Protein 5UY7 (pdb70)

Foldseek 3Di:
DFLAAPQLQVLLVVLQVVLCVVLVFPKKWKWKAFLVALGTHYTDIVPPPPRQLFAPKFFFFLQLLLVLLLLLVQVVVFHQFDKDACAAQWDADPRRIAGFPGGPGIDGSLLCNQRSRLRRLLVSLVSDALVSVLVLCVLLQAQHRQPAPDPNGDRWADDDSVPDDSVCSSRVSRGPPTMDGLVSSLQSVSCLQNLQWRFRNYRHDDDPVDDTHTGRSGGSVSSLSSQVSQQSQCPPSHVQVLLDAALARKGWDWGWGAPCWIKAKIWIFDHPPRGGMIMIMMTGGGNDRSNSHRNSNRSSRNVVCVVVVPGRDDHD

InterPro domains:
  IPR001460 Penicillin-binding protein, transpeptidase [PF00905] (259-555)
  IPR005311 Penicillin-binding protein, dimerisation domain [PF03717] (70-218)
  IPR012338 Beta-lactamase/transpeptidase-like [G3DSA:3.40.710.10] (295-479)
  IPR012338 Beta-lactamase/transpeptidase-like [SSF56601] (234-567)
  IPR036138 Penicillin-binding protein, dimerisation domain superfamily [SSF56519] (66-233)
  IPR037532 Peptidoglycan D,D-transpeptidase FtsI [MF_02080] (16-586)
  IPR050515 Class D beta-lactamase/transpeptidase [PTHR30627] (24-568)

Radius of gyration: 18.05 Å; Cα contacts (8 Å, |Δi|>4): 786; chains: 1; bounding box: 45×45×53 Å

Nearest PDB structures (foldseek):
  5uy7-assembly1_A  TM=1.003E+00  e=2.446E-67  Burkholderia ambifaria MC40-6
  6hzi-assembly1_A  TM=9.876E-01  e=1.961E-56  Burkholderia pseudomallei
  6vbl-assembly1_A  TM=9.602E-01  e=1.717E-38  Neisseria gonorrhoeae
  7onx-assembly1_A  TM=9.483E-01  e=2.860E-35  Pseudomonas aeruginosa PAO1
  9fz7-assembly1_A  TM=9.505E-01  e=1.191E-34  Pseudomonas aeruginosa

B-factor: mean 27.92, std 12.65, range [11.25, 78.45]

CATH classification: 3.40.710.10

Sequence (316 aa):
GLSIDSSKIIQYIAYANLKAAVEKFKAKAGAAMVVDVRTGEVLALVNYPTYRNRILTDVFEPGSIMKPFTVSLALDLHRVTPNTLVETGNGHFVLDGAPITDDAGFGTLTVGGVIQKSSNIGATKIAMTMRPEEMWNMYTSIGLGQAPKVGFPGAAAGRLRPWKSWRRIEQATMSYGYGLSVSLFQLARRAYTAIAHDGEMMPVTIFKTDPNQQITGTQVFTPTTAREVRTMLETVVAPGGTSPDAAVPGYRVGGKSSGTAYKRKYRASFVGMAPMPNPRIVVAVSVDEPTFGGQVSGPVFSAIAGDTMRALNVPPNMPI

Organism: Burkholderia ambifaria (strain MC40-6) (NCBI:txid398577)

Structure (mmCIF, N/CA/C/O backbone):
data_5UY7
#
_entry.id   5UY7
#
_cell.length_a   68.800
_cell.length_b   74.310
_cell.length_c   137.170
_cell.angle_alpha   90.000
_cell.angle_beta   90.000
_cell.angle_gamma   90.000
#
_symmetry.space_group_name_H-M   'C 2 2 21'
#
loop_
_entity.id
_entity.type
_entity.pdbx_description
1 polymer 'Peptidoglycan glycosyltransferase'
2 non-polymer 'SULFATE ION'
3 water water
#
loop_
_atom_site.group_PDB
_atom_site.id
_atom_site.type_symbol
_atom_site.label_atom_id
_atom_site.label_alt_id
_atom_site.label_comp_id
_atom_site.label_asym_id
_atom_site.label_entity_id
_atom_site.label_seq_id
_atom_site.pdbx_PDB_ins_code
_atom_site.Cartn_x
_atom_site.Cartn_y
_atom_site.Cartn_z
_atom_site.occupancy
_atom_site.B_iso_or_equiv
_atom_site.auth_seq_id
_atom_site.auth_comp_id
_atom_site.auth_asym_id
_atom_site.auth_atom_id
_atom_site.pdbx_PDB_model_num
ATOM 1 N N . GLY A 1 196 ? 27.359 36.568 -6.519 1.00 49.87 232 GLY A N 1
ATOM 2 C CA . GLY A 1 196 ? 28.004 35.331 -6.916 1.00 43.11 232 GLY A CA 1
ATOM 3 C C . GLY A 1 196 ? 28.388 34.451 -5.744 1.00 42.23 232 GLY A C 1
ATOM 4 O O . GLY A 1 196 ? 29.437 33.799 -5.762 1.00 39.07 232 GLY A O 1
ATOM 5 N N . LEU A 1 197 ? 27.542 34.438 -4.716 1.00 38.51 233 LEU A N 1
ATOM 6 C CA . LEU A 1 197 ? 27.764 33.537 -3.599 1.00 29.78 233 LEU A CA 1
ATOM 7 C C . LEU A 1 197 ? 27.458 32.105 -4.012 1.00 25.29 233 LEU A C 1
ATOM 8 O O . LEU A 1 197 ? 26.633 31.848 -4.893 1.00 26.62 233 LEU A O 1
ATOM 13 N N . SER A 1 198 ? 28.142 31.167 -3.362 1.00 23.58 234 SER A N 1
ATOM 14 C CA . SER A 1 198 ? 27.876 29.754 -3.576 1.00 20.53 234 SER A CA 1
ATOM 15 C C . SER A 1 198 ? 26.655 29.280 -2.812 1.00 24.42 234 SER A C 1
ATOM 16 O O . SER A 1 198 ? 26.168 28.181 -3.092 1.00 21.52 234 SER A O 1
ATOM 19 N N . ILE A 1 199 ? 26.158 30.083 -1.867 1.00 20.47 235 ILE A N 1
ATOM 20 C CA . ILE A 1 199 ? 24.988 29.703 -1.086 1.00 19.92 235 ILE A CA 1
ATOM 21 C C . ILE A 1 199 ? 23.838 29.359 -2.016 1.00 24.63 235 ILE A C 1
ATOM 22 O O . ILE A 1 199 ? 23.486 30.133 -2.913 1.00 26.06 235 ILE A O 1
ATOM 27 N N . ASP A 1 200 ? 23.261 28.180 -1.810 1.00 21.34 236 ASP A N 1
ATOM 28 C CA . ASP A 1 200 ? 22.109 27.708 -2.566 1.00 21.48 236 ASP A CA 1
ATOM 29 C C . ASP A 1 200 ? 20.862 28.034 -1.753 1.00 23.04 236 ASP A C 1
ATOM 30 O O . ASP A 1 200 ? 20.727 27.557 -0.624 1.00 22.55 236 ASP A O 1
ATOM 35 N N . SER A 1 201 ? 19.946 28.831 -2.325 1.00 21.15 237 SER A N 1
ATOM 36 C CA A SER A 1 201 ? 18.791 29.305 -1.560 0.63 21.03 237 SER A CA 1
ATOM 37 C CA B SER A 1 201 ? 18.806 29.304 -1.544 0.37 20.98 237 SER A CA 1
ATOM 38 C C . SER A 1 201 ? 17.976 28.147 -1.000 1.00 21.28 237 SER A C 1
ATOM 39 O O . SER A 1 201 ? 17.419 28.242 0.104 1.00 19.61 237 SER A O 1
ATOM 44 N N . LYS A 1 202 ? 17.864 27.062 -1.765 1.00 22.01 238 LYS A N 1
ATOM 45 C CA . LYS A 1 202 ? 17.088 25.906 -1.327 1.00 18.61 238 LYS A CA 1
ATOM 46 C C . LYS A 1 202 ? 17.767 25.179 -0.169 1.00 20.30 238 LYS A C 1
ATOM 47 O O . LYS A 1 202 ? 17.105 24.791 0.803 1.00 18.69 238 LYS A O 1
ATOM 53 N N . ILE A 1 203 ? 19.085 24.977 -0.251 1.00 19.11 239 ILE A N 1
ATOM 54 C CA A ILE A 1 203 ? 19.773 24.295 0.840 0.57 16.11 239 ILE A CA 1
ATOM 55 C CA B ILE A 1 203 ? 19.796 24.304 0.832 0.43 16.36 239 ILE A CA 1
ATOM 56 C C . ILE A 1 203 ? 19.877 25.205 2.056 1.00 16.26 239 ILE A C 1
ATOM 57 O O . ILE A 1 203 ? 19.786 24.736 3.197 1.00 17.47 239 ILE A O 1
ATOM 66 N N . GLN A 1 204 ? 20.051 26.512 1.839 1.00 15.47 240 GLN A N 1
ATOM 67 C CA . GLN A 1 204 ? 20.016 27.460 2.949 1.00 15.61 240 GLN A CA 1
ATOM 68 C C . GLN A 1 204 ? 18.682 27.379 3.686 1.00 17.15 240 GLN A C 1
ATOM 69 O O . GLN A 1 204 ? 18.647 27.378 4.922 1.00 17.14 240 GLN A O 1
ATOM 75 N N . TYR A 1 205 ? 17.571 27.301 2.942 1.00 16.46 241 TYR A N 1
ATOM 76 C CA . TYR A 1 205 ? 16.269 27.163 3.588 1.00 16.71 241 TYR A CA 1
ATOM 77 C C . TYR A 1 205 ? 16.172 25.849 4.357 1.00 17.92 241 TYR A C 1
ATOM 78 O O . TYR A 1 205 ? 15.639 25.811 5.476 1.00 17.35 241 TYR A O 1
ATOM 87 N N . ILE A 1 206 ? 16.671 24.757 3.769 1.00 16.48 242 ILE A N 1
ATOM 88 C CA . ILE A 1 206 ? 16.649 23.465 4.455 1.00 18.27 242 ILE A CA 1
ATOM 89 C C . ILE A 1 206 ? 17.394 23.557 5.776 1.00 17.94 242 ILE A C 1
ATOM 90 O O . ILE A 1 206 ? 16.912 23.099 6.821 1.00 17.96 242 ILE A O 1
ATOM 95 N N . ALA A 1 207 ? 18.590 24.153 5.747 1.00 14.74 243 ALA A N 1
ATOM 96 C CA . ALA A 1 207 ? 19.377 24.289 6.965 1.00 16.29 243 ALA A CA 1
ATOM 97 C C . ALA A 1 207 ? 18.679 25.194 7.970 1.00 17.25 243 ALA A C 1
ATOM 98 O O . ALA A 1 207 ? 18.607 24.876 9.164 1.00 18.45 243 ALA A O 1
ATOM 100 N N . TYR A 1 208 ? 18.139 26.316 7.500 1.00 15.26 244 TYR A N 1
ATOM 101 C CA . TYR A 1 208 ? 17.462 27.249 8.392 1.00 17.59 244 TYR A CA 1
ATOM 102 C C . TYR A 1 208 ? 16.236 26.614 9.039 1.00 19.18 244 TYR A C 1
ATOM 103 O O . TYR A 1 208 ? 16.047 26.695 10.260 1.00 19.28 244 TYR A O 1
ATOM 112 N N . ALA A 1 209 ? 15.374 25.999 8.228 1.00 18.49 245 ALA A N 1
ATOM 113 C CA . ALA A 1 209 ? 14.129 25.447 8.751 1.00 17.33 245 ALA A CA 1
ATOM 114 C C . ALA A 1 209 ? 14.398 24.372 9.792 1.00 18.33 245 ALA A C 1
ATOM 115 O O . ALA A 1 209 ? 13.761 24.345 10.853 1.00 20.33 245 ALA A O 1
ATOM 117 N N . ASN A 1 210 ? 15.345 23.476 9.508 1.00 16.69 246 ASN A N 1
ATOM 118 C CA . ASN A 1 210 ? 15.615 22.402 10.448 1.00 15.65 246 ASN A CA 1
ATOM 119 C C . ASN A 1 210 ? 16.302 22.919 11.700 1.00 17.51 246 ASN A C 1
ATOM 120 O O . ASN A 1 210 ? 16.034 22.429 12.807 1.00 20.25 246 ASN A O 1
ATOM 125 N N . LEU A 1 211 ? 17.200 23.897 11.547 1.00 17.17 247 LEU A N 1
ATOM 126 C CA . LEU A 1 211 ? 17.904 24.424 12.711 1.00 17.19 247 LEU A CA 1
ATOM 127 C C . LEU A 1 2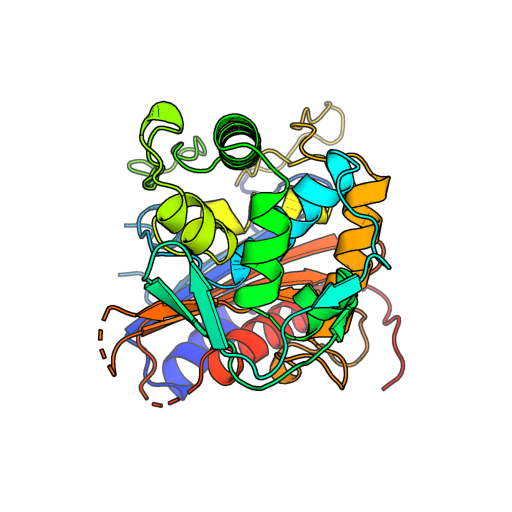11 ? 16.964 25.218 13.603 1.00 18.70 247 LEU A C 1
ATOM 128 O O . LEU A 1 211 ? 17.018 25.094 14.833 1.00 19.11 247 LEU A O 1
ATOM 133 N N . LYS A 1 212 ? 16.090 26.023 12.996 1.00 18.94 248 LYS A N 1
ATOM 134 C CA . LYS A 1 212 ? 15.103 26.780 13.759 1.00 17.86 248 LYS A CA 1
ATOM 135 C C . LYS A 1 212 ? 14.214 25.842 14.561 1.00 19.79 248 LYS A C 1
ATOM 136 O O . LYS A 1 212 ? 13.969 26.062 15.752 1.00 21.47 248 LYS A O 1
ATOM 142 N N . ALA A 1 213 ? 13.739 24.768 13.924 1.00 21.74 249 ALA A N 1
ATOM 143 C CA . ALA A 1 213 ? 12.891 23.814 14.631 1.00 22.29 249 ALA A CA 1
ATOM 144 C C . ALA A 1 213 ? 13.616 23.204 15.825 1.00 21.74 249 ALA A C 1
ATOM 145 O O . ALA A 1 213 ? 13.017 23.012 16.888 1.00 24.04 249 ALA A O 1
ATOM 147 N N . ALA A 1 214 ? 14.908 22.898 15.670 1.00 21.35 250 ALA A N 1
ATOM 148 C CA . ALA A 1 214 ? 15.667 22.291 16.760 1.00 22.84 250 ALA A CA 1
ATOM 149 C C . ALA A 1 214 ? 15.919 23.282 17.889 1.00 20.96 250 ALA A C 1
ATOM 150 O O . ALA A 1 214 ? 15.799 22.931 19.069 1.00 22.68 250 ALA A O 1
ATOM 152 N N . VAL A 1 215 ? 16.297 24.517 17.553 1.00 21.35 251 VAL A N 1
ATOM 153 C CA . VAL A 1 215 ? 16.514 25.519 18.593 1.00 21.86 251 VAL A CA 1
ATOM 154 C C . VAL A 1 215 ? 15.237 25.721 19.399 1.00 23.94 251 VAL A C 1
ATOM 155 O O . VAL A 1 215 ? 15.270 25.837 20.631 1.00 27.64 251 VAL A O 1
ATOM 159 N N . GLU A 1 216 ? 14.088 25.715 18.720 1.00 24.48 252 GLU A N 1
ATOM 160 C CA . GLU A 1 216 ? 12.816 25.857 19.420 1.00 26.08 252 GLU A CA 1
ATOM 161 C C . GLU A 1 216 ? 12.478 24.614 20.235 1.00 27.35 252 GLU A C 1
ATOM 162 O O . GLU A 1 216 ? 12.008 24.723 21.372 1.00 29.93 252 GLU A O 1
ATOM 168 N N . LYS A 1 217 ? 12.687 23.426 19.662 1.00 27.84 253 LYS A N 1
ATOM 169 C CA . LYS A 1 217 ? 12.306 22.195 20.352 1.00 28.74 253 LYS A CA 1
ATOM 170 C C . LYS A 1 217 ? 13.070 22.028 21.658 1.00 29.06 253 LYS A C 1
ATOM 171 O O . LYS A 1 217 ? 12.510 21.581 22.667 1.00 31.46 253 LYS A O 1
ATOM 177 N N . PHE A 1 218 ? 14.353 22.367 21.656 1.00 34.62 254 PHE A N 1
ATOM 178 C CA . PHE A 1 218 ? 15.206 22.176 22.815 1.00 38.38 254 PHE A CA 1
ATOM 179 C C . PHE A 1 218 ? 15.384 23.452 23.617 1.00 39.11 254 PHE A C 1
ATOM 180 O O . PHE A 1 218 ? 16.210 23.484 24.534 1.00 45.29 254 PHE A O 1
ATOM 188 N N . LYS A 1 219 ? 14.612 24.491 23.301 1.00 34.62 255 LYS A N 1
ATOM 189 C CA . LYS A 1 219 ? 14.680 25.780 23.984 1.00 32.87 255 LYS A CA 1
ATOM 190 C C . LYS A 1 219 ? 16.131 26.216 24.157 1.00 37.65 255 LYS A C 1
ATOM 191 O O . LYS A 1 219 ? 16.582 26.584 25.244 1.00 38.61 255 LYS A O 1
ATOM 193 N N . ALA A 1 220 ? 16.876 26.140 23.063 1.00 28.22 256 ALA A N 1
ATOM 194 C CA . ALA A 1 220 ? 18.306 26.380 23.111 1.00 27.48 256 ALA A CA 1
ATOM 195 C C . ALA A 1 220 ? 18.608 27.866 22.994 1.00 34.70 256 ALA A C 1
ATOM 196 O O . ALA A 1 220 ? 17.790 28.661 22.524 1.00 33.99 256 ALA A O 1
ATOM 198 N N . LYS A 1 221 ? 19.810 28.231 23.435 1.00 28.73 257 LYS A N 1
ATOM 199 C CA . LYS A 1 221 ? 20.271 29.608 23.315 1.00 33.70 257 LYS A CA 1
ATOM 200 C C . LYS A 1 221 ? 20.462 29.999 21.856 1.00 32.47 257 LYS A C 1
ATOM 201 O O . LYS A 1 221 ? 20.021 31.068 21.423 1.00 36.37 257 LYS A O 1
ATOM 207 N N . ALA A 1 222 ? 21.117 29.143 21.084 1.00 29.07 258 ALA A N 1
ATOM 208 C CA . ALA A 1 222 ? 21.448 29.474 19.707 1.00 29.71 258 ALA A CA 1
ATOM 209 C C . ALA A 1 222 ? 21.758 28.181 18.977 1.00 25.31 258 ALA A C 1
ATOM 210 O O . ALA A 1 222 ? 21.938 27.126 19.591 1.00 25.35 258 ALA A O 1
ATOM 212 N N . GLY A 1 223 ? 21.811 28.276 17.656 1.00 22.74 259 GLY A N 1
ATOM 213 C CA . GLY A 1 223 ? 22.226 27.144 16.849 1.00 21.96 259 GLY A CA 1
ATOM 214 C C . GLY A 1 223 ? 22.986 27.616 15.632 1.00 22.15 259 GLY A C 1
ATOM 215 O O . GLY A 1 223 ? 22.943 28.794 15.259 1.00 20.49 259 GLY A O 1
ATOM 216 N N . ALA A 1 224 ? 23.686 26.672 15.008 1.00 18.15 260 ALA A N 1
ATOM 217 C CA . ALA A 1 224 ? 24.453 26.948 13.803 1.00 17.34 260 ALA A CA 1
ATOM 218 C C . ALA A 1 224 ? 24.428 25.717 12.912 1.00 16.92 260 ALA A C 1
ATOM 219 O O . ALA A 1 224 ? 24.414 24.585 13.398 1.00 19.92 260 ALA A O 1
ATOM 221 N N . ALA A 1 225 ? 24.418 25.946 11.601 1.00 17.12 261 ALA A N 1
ATOM 222 C CA . ALA A 1 225 ? 24.500 24.832 10.662 1.00 15.85 261 ALA A CA 1
ATOM 223 C C . ALA A 1 225 ? 25.198 25.287 9.396 1.00 16.93 261 ALA A C 1
ATOM 224 O O . ALA A 1 225 ? 24.974 26.406 8.929 1.00 17.46 261 ALA A O 1
ATOM 226 N N . MET A 1 226 ? 26.034 24.419 8.823 1.00 14.60 262 MET A N 1
ATOM 227 C CA . MET A 1 226 ? 26.563 24.747 7.513 1.00 16.27 262 MET A CA 1
ATOM 228 C C . MET A 1 226 ? 26.690 23.477 6.692 1.00 17.50 262 MET A C 1
ATOM 229 O O . MET A 1 226 ? 26.810 22.370 7.227 1.00 17.12 262 MET A O 1
ATOM 234 N N . VAL A 1 227 ? 26.610 23.658 5.382 1.00 14.74 263 VAL A N 1
ATOM 235 C CA . VAL A 1 227 ? 26.674 22.569 4.416 1.00 14.04 263 VAL A CA 1
ATOM 236 C C . VAL A 1 227 ? 27.737 22.936 3.396 1.00 16.56 263 VAL A C 1
ATOM 237 O O . VAL A 1 227 ? 27.725 24.051 2.859 1.00 17.17 263 VAL A O 1
ATOM 241 N N . VAL A 1 228 ? 28.676 22.021 3.156 1.00 13.14 264 VAL A N 1
ATOM 242 C CA . VAL A 1 228 ? 29.792 22.257 2.247 1.00 13.48 264 VAL A CA 1
ATOM 243 C C . VAL A 1 228 ? 29.735 21.230 1.123 1.00 16.10 264 VAL A C 1
ATOM 244 O O . VAL A 1 228 ? 29.579 20.030 1.376 1.00 16.15 264 VAL A O 1
ATOM 248 N N . ASP A 1 229 ? 29.897 21.697 -0.112 1.00 14.31 265 ASP A N 1
ATOM 249 C CA . ASP A 1 229 ? 30.056 20.795 -1.250 1.00 15.05 265 ASP A CA 1
ATOM 250 C C . ASP A 1 229 ? 31.454 20.177 -1.233 1.00 17.24 265 ASP A C 1
ATOM 251 O O . ASP A 1 229 ? 32.458 20.891 -1.318 1.00 19.76 265 ASP A O 1
ATOM 256 N N . VAL A 1 230 ? 31.515 18.844 -1.143 1.00 16.49 266 VAL A N 1
ATOM 257 C CA . VAL A 1 230 ? 32.797 18.145 -1.014 1.00 19.20 266 VAL A CA 1
ATOM 258 C C . VAL A 1 230 ? 33.679 18.368 -2.239 1.00 21.26 266 VAL A C 1
ATOM 259 O O . VAL A 1 230 ? 34.901 18.528 -2.120 1.00 23.88 266 VAL A O 1
ATOM 263 N N . ARG A 1 231 ? 33.083 18.371 -3.433 1.00 18.66 267 ARG A N 1
ATOM 264 C CA . ARG A 1 231 ? 33.877 18.396 -4.659 1.00 22.72 267 ARG A CA 1
ATOM 265 C C . ARG A 1 231 ? 34.576 19.737 -4.864 1.00 23.69 267 ARG A C 1
ATOM 266 O O . ARG A 1 231 ? 35.669 19.782 -5.445 1.00 27.90 267 ARG A O 1
ATOM 274 N N . THR A 1 232 ? 33.971 20.831 -4.402 1.00 20.25 268 THR A N 1
ATOM 275 C CA . THR A 1 232 ? 34.457 22.172 -4.700 1.00 22.47 268 THR A CA 1
ATOM 276 C C . THR A 1 232 ? 34.872 22.970 -3.481 1.00 21.93 268 THR A C 1
ATOM 277 O O . THR A 1 232 ? 35.557 23.985 -3.645 1.00 24.60 268 THR A O 1
ATOM 281 N N . GLY A 1 233 ? 34.445 22.580 -2.281 1.00 19.23 269 GLY A N 1
ATOM 282 C CA . GLY A 1 233 ? 34.608 23.415 -1.112 1.00 17.07 269 GLY A CA 1
ATOM 283 C C . GLY A 1 233 ? 33.594 24.535 -0.975 1.00 18.23 269 GLY A C 1
ATOM 284 O O . GLY A 1 233 ? 33.648 25.278 0.010 1.00 17.42 269 GLY A O 1
ATOM 285 N N . GLU A 1 234 ? 32.658 24.664 -1.911 1.00 17.77 270 GLU A N 1
ATOM 286 C CA . GLU A 1 234 ? 31.685 25.743 -1.844 1.00 17.78 270 GLU A CA 1
ATOM 287 C C . GLU A 1 234 ? 30.759 25.560 -0.648 1.00 19.36 270 GLU A C 1
ATOM 288 O O . GLU A 1 234 ? 30.265 24.459 -0.388 1.00 19.13 270 GLU A O 1
ATOM 294 N N . VAL A 1 235 ? 30.515 26.649 0.075 1.00 16.93 271 VAL A N 1
ATOM 295 C CA . VAL A 1 235 ? 29.524 26.647 1.146 1.00 15.73 271 VAL A CA 1
ATOM 296 C C . VAL A 1 235 ? 28.143 26.745 0.516 1.00 17.29 271 VAL A C 1
ATOM 297 O O . VAL A 1 235 ? 27.827 27.732 -0.154 1.00 19.23 271 VAL A O 1
ATOM 301 N N . LEU A 1 236 ? 27.326 25.709 0.704 1.00 14.14 272 LEU A N 1
ATOM 302 C CA . LEU A 1 236 ? 25.978 25.693 0.153 1.00 16.45 272 LEU A CA 1
ATOM 303 C C . LEU A 1 236 ? 24.956 26.279 1.112 1.00 16.59 272 LEU A C 1
ATOM 304 O O . LEU A 1 236 ? 23.904 26.764 0.669 1.00 17.37 272 L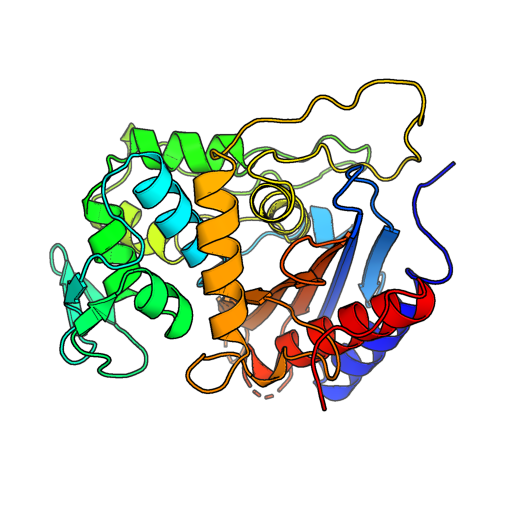EU A O 1
ATOM 309 N N . ALA A 1 237 ? 25.240 26.233 2.413 1.00 16.26 273 ALA A N 1
ATOM 310 C CA . ALA A 1 237 ? 24.362 26.816 3.417 1.00 15.81 273 ALA A CA 1
ATOM 311 C C . ALA A 1 237 ? 25.207 27.239 4.600 1.00 15.80 273 ALA A C 1
ATOM 312 O O . ALA A 1 237 ? 26.172 26.560 4.955 1.00 15.27 273 ALA A O 1
ATOM 314 N N . LEU A 1 238 ? 24.830 28.358 5.212 1.00 15.13 274 LEU A N 1
ATOM 315 C CA . LEU A 1 238 ? 25.548 28.871 6.375 1.00 16.89 274 LEU A CA 1
ATOM 316 C C . LEU A 1 238 ? 24.517 29.637 7.189 1.00 20.11 274 LEU A C 1
ATOM 317 O O . LEU A 1 238 ? 24.081 30.707 6.758 1.00 19.43 274 LEU A O 1
ATOM 322 N N . VAL A 1 239 ? 24.079 29.074 8.319 1.00 15.80 275 VAL A N 1
ATOM 323 C CA . VAL A 1 239 ? 22.945 29.612 9.065 1.00 18.29 275 VAL A CA 1
ATOM 324 C C . VAL A 1 239 ? 23.308 29.758 10.535 1.00 19.33 275 VAL A C 1
ATOM 325 O O . VAL A 1 239 ? 23.800 28.810 11.154 1.00 19.68 275 VAL A O 1
ATOM 329 N N . ASN A 1 240 ? 23.050 30.938 11.090 1.00 18.96 276 ASN A N 1
ATOM 330 C CA . ASN A 1 240 ? 23.016 31.159 12.528 1.00 21.57 276 ASN A CA 1
ATOM 331 C C . ASN A 1 240 ? 21.572 31.405 12.928 1.00 21.42 276 ASN A C 1
ATOM 332 O O . ASN A 1 240 ? 20.884 32.203 12.281 1.00 23.06 276 ASN A O 1
ATOM 337 N N . TYR A 1 241 ? 21.113 30.728 13.980 1.00 20.38 277 TYR A N 1
ATOM 338 C CA . TYR A 1 241 ? 19.778 30.976 14.519 1.00 23.58 277 TYR A CA 1
ATOM 339 C C . TYR A 1 241 ? 19.842 31.142 16.030 1.00 27.37 277 TYR A C 1
ATOM 340 O O . TYR A 1 241 ? 20.247 30.197 16.738 1.00 31.35 277 TYR A O 1
ATOM 349 N N . PRO A 1 242 ? 19.444 32.301 16.579 1.00 37.09 278 PRO A N 1
ATOM 350 C CA . PRO A 1 242 ? 18.998 33.477 15.822 1.00 38.79 278 PRO A CA 1
ATOM 351 C C . PRO A 1 242 ? 20.157 34.216 15.149 1.00 38.03 278 PRO A C 1
ATOM 352 O O . PRO A 1 242 ? 21.317 33.867 15.355 1.00 36.30 278 PRO A O 1
ATOM 356 N N . THR A 1 243 ? 19.842 35.237 14.351 1.00 40.15 279 THR A N 1
ATOM 357 C CA . THR A 1 243 ? 20.889 35.975 13.656 1.00 44.32 279 THR A CA 1
ATOM 358 C C . THR A 1 243 ? 21.623 36.962 14.557 1.00 53.33 279 THR A C 1
ATOM 359 O O . THR A 1 243 ? 22.755 37.340 14.241 1.00 60.08 279 THR A O 1
ATOM 363 N N . TYR A 1 244 ? 21.009 37.395 15.655 1.00 53.94 280 TYR A N 1
ATOM 364 C CA . TYR A 1 244 ? 21.634 38.375 16.544 1.00 57.19 280 TYR A CA 1
ATOM 365 C C . TYR A 1 244 ? 22.386 37.684 17.679 1.00 62.54 280 TYR A C 1
ATOM 366 O O . TYR A 1 244 ? 22.021 36.587 18.102 1.00 54.85 280 TYR A O 1
ATOM 375 N N . ARG A 1 258 ? 27.861 39.462 14.859 1.00 60.08 294 ARG A N 1
ATOM 376 C CA . ARG A 1 258 ? 28.940 38.499 14.664 1.00 54.16 294 ARG A CA 1
ATOM 377 C C . ARG A 1 258 ? 28.409 37.209 14.050 1.00 60.51 294 ARG A C 1
ATOM 378 O O . ARG A 1 258 ? 27.302 36.775 14.363 1.00 69.08 294 ARG A O 1
ATOM 380 N N . ASN A 1 259 ? 29.204 36.598 13.176 1.00 51.71 295 ASN A N 1
ATOM 381 C CA . ASN A 1 259 ? 28.851 35.316 12.570 1.00 40.03 295 ASN A CA 1
ATOM 382 C C . ASN A 1 259 ? 29.420 34.220 13.466 1.00 37.41 295 ASN A C 1
ATOM 383 O O . ASN A 1 259 ? 30.591 33.848 13.350 1.00 33.01 295 ASN A O 1
ATOM 388 N N . ARG A 1 260 ? 28.579 33.699 14.367 1.00 32.90 296 ARG A N 1
ATOM 389 C CA . ARG A 1 260 ? 29.059 32.797 15.414 1.00 33.77 296 ARG A CA 1
ATOM 390 C C . ARG A 1 260 ? 29.681 31.523 14.851 1.00 31.78 296 ARG A C 1
A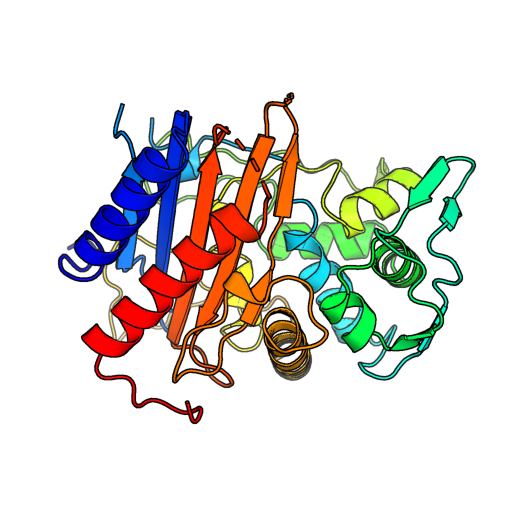TOM 391 O O . ARG A 1 260 ? 30.570 30.941 15.484 1.00 28.59 296 ARG A O 1
ATOM 399 N N . ILE A 1 261 ? 29.230 31.065 13.679 1.00 27.01 297 ILE A N 1
ATOM 400 C CA . ILE A 1 261 ? 29.849 29.903 13.045 1.00 24.82 297 ILE A CA 1
ATOM 401 C C . ILE A 1 261 ? 31.342 30.118 12.869 1.00 25.02 297 ILE A C 1
ATOM 402 O O . ILE A 1 261 ? 32.138 29.177 12.985 1.00 25.41 297 ILE A O 1
ATOM 407 N N . LEU A 1 262 ? 31.750 31.359 12.606 1.00 26.26 298 LEU A N 1
ATOM 408 C CA . LEU A 1 262 ? 33.149 31.688 12.388 1.00 28.50 298 LEU A CA 1
ATOM 409 C C . LEU A 1 262 ? 33.841 32.252 13.622 1.00 26.16 298 LEU A C 1
ATOM 410 O O . LEU A 1 262 ? 35.066 32.129 13.743 1.00 27.40 298 LEU A O 1
ATOM 415 N N . THR A 1 263 ? 33.099 32.856 14.544 1.00 28.31 299 THR A N 1
ATOM 416 C CA . THR A 1 263 ? 33.741 33.575 15.640 1.00 29.13 299 THR A CA 1
ATOM 417 C C . THR A 1 263 ? 33.741 32.814 16.956 1.00 33.12 299 THR A C 1
ATOM 418 O O . THR A 1 263 ? 34.638 33.028 17.777 1.00 35.15 299 THR A O 1
ATOM 422 N N . ASP A 1 264 ? 32.779 31.929 17.185 1.00 28.28 300 ASP A N 1
ATOM 423 C CA . ASP A 1 264 ? 32.670 31.253 18.471 1.00 31.43 300 ASP A CA 1
ATOM 424 C C . ASP A 1 264 ? 33.500 29.975 18.483 1.00 26.40 300 ASP A C 1
ATOM 425 O O . ASP A 1 264 ? 33.389 29.138 17.579 1.00 24.77 300 ASP A O 1
ATOM 430 N N . VAL A 1 265 ? 34.332 29.821 19.513 1.00 26.19 301 VAL A N 1
ATOM 431 C CA . VAL A 1 265 ? 35.170 28.637 19.621 1.00 25.35 301 VAL A CA 1
ATOM 432 C C . VAL A 1 265 ? 34.780 27.837 20.854 1.00 24.56 301 VAL A C 1
ATOM 433 O O . VAL A 1 265 ? 34.240 28.361 21.834 1.00 28.05 301 VAL A O 1
ATOM 437 N N . PHE A 1 266 ? 35.074 26.540 20.785 1.00 23.60 302 PHE A N 1
ATOM 438 C CA . PHE A 1 266 ? 34.722 25.585 21.826 1.00 26.53 302 PHE A CA 1
ATOM 439 C C . PHE A 1 266 ? 35.625 24.372 21.687 1.00 22.07 302 PHE A C 1
ATOM 440 O O . PHE A 1 266 ? 36.265 24.165 20.651 1.00 21.97 302 PHE A O 1
ATOM 448 N N . GLU A 1 267 ? 35.665 23.566 22.739 1.00 21.38 303 GLU A N 1
ATOM 449 C CA . GLU A 1 267 ? 36.418 22.320 22.660 1.00 19.63 303 GLU A CA 1
ATOM 450 C C . GLU A 1 267 ? 35.643 21.308 21.822 1.00 20.97 303 GLU A C 1
ATOM 451 O O . GLU A 1 267 ? 34.464 21.053 22.096 1.00 21.98 303 GLU A O 1
ATOM 457 N N . PRO A 1 268 ? 36.263 20.723 20.799 1.00 18.71 304 PRO A N 1
ATOM 458 C CA . PRO A 1 268 ? 35.517 19.852 19.880 1.00 18.94 304 PRO A CA 1
ATOM 459 C C . PRO A 1 268 ? 35.121 18.507 20.469 1.00 19.76 304 PRO A C 1
ATOM 460 O O . PRO A 1 268 ? 34.213 17.862 19.927 1.00 19.13 304 PRO A O 1
ATOM 464 N N . GLY A 1 269 ? 35.802 18.033 21.508 1.00 20.01 305 GLY A N 1
ATOM 465 C CA . GLY A 1 269 ? 35.423 16.756 22.094 1.00 19.26 305 GLY A CA 1
ATOM 466 C C . GLY A 1 269 ? 35.534 15.603 21.112 1.00 18.60 305 GLY A C 1
ATOM 467 O O . GLY A 1 269 ? 36.435 15.555 20.267 1.00 18.17 305 GLY A O 1
ATOM 468 N N . SER A 1 270 ? 34.565 14.682 21.186 1.00 16.29 306 SER A N 1
ATOM 469 C CA . SER A 1 270 ? 34.649 13.427 20.436 1.00 16.82 306 SER A CA 1
ATOM 470 C C . SER A 1 270 ? 34.727 13.626 18.929 1.00 19.29 306 SER A C 1
ATOM 471 O O . SER A 1 270 ? 35.111 12.694 18.213 1.00 16.72 306 SER A O 1
ATOM 474 N N . ILE A 1 271 ? 34.383 14.814 18.426 1.00 15.50 307 ILE A N 1
ATOM 475 C CA . ILE A 1 271 ? 34.504 15.090 16.996 1.00 14.10 307 ILE A CA 1
ATOM 476 C C . ILE A 1 271 ? 35.942 14.956 16.515 1.00 15.58 307 ILE A C 1
ATOM 477 O O . ILE A 1 271 ? 36.178 14.728 15.319 1.00 15.61 307 ILE A O 1
ATOM 482 N N . MET A 1 272 ? 36.915 15.046 17.421 1.00 15.37 308 MET A N 1
ATOM 483 C CA . MET A 1 272 ? 38.305 14.894 17.006 1.00 15.23 308 MET A CA 1
ATOM 484 C C . MET A 1 272 ? 38.761 13.446 16.922 1.00 16.91 308 MET A C 1
ATOM 485 O O . MET A 1 272 ? 39.833 13.200 16.361 1.00 16.27 308 MET A O 1
ATOM 490 N N . LYS A 1 273 ? 38.009 12.498 17.486 1.00 14.21 309 LYS A N 1
ATOM 491 C CA . LYS A 1 273 ? 38.497 11.121 17.526 1.00 13.74 309 LYS A CA 1
ATOM 492 C C . LYS A 1 273 ? 38.803 10.571 16.136 1.00 14.06 309 LYS A C 1
ATOM 493 O O . LYS A 1 273 ? 39.819 9.861 15.993 1.00 15.08 309 LYS A O 1
ATOM 499 N N . PRO A 1 274 ? 38.027 10.866 15.087 1.00 14.27 310 PRO A N 1
ATOM 500 C CA . PRO A 1 274 ? 38.403 10.370 13.755 1.00 13.66 310 PRO A CA 1
ATOM 501 C C . PRO A 1 274 ? 39.735 10.897 13.259 1.00 14.87 310 PRO A C 1
ATOM 502 O O . PRO A 1 274 ? 40.371 10.220 12.446 1.00 15.69 310 PRO A O 1
ATOM 506 N N . PHE A 1 275 ? 40.170 12.082 13.700 1.00 15.68 311 PHE A N 1
ATOM 507 C CA . PHE A 1 275 ? 41.457 12.594 13.232 1.00 13.85 311 PHE A CA 1
ATOM 508 C C . PHE A 1 275 ? 42.613 11.928 13.958 1.00 14.63 311 PHE A C 1
ATOM 509 O O . PHE A 1 275 ? 43.666 11.686 13.360 1.00 16.53 311 PHE A O 1
ATOM 517 N N . THR A 1 276 ? 42.440 11.639 15.249 1.00 14.84 312 THR A N 1
ATOM 518 C CA . THR A 1 276 ? 43.429 10.839 15.967 1.00 14.72 312 THR A CA 1
ATOM 519 C C . THR A 1 276 ? 43.668 9.519 15.251 1.00 16.05 312 THR A C 1
ATOM 520 O O . THR A 1 276 ? 44.816 9.118 15.012 1.00 15.92 312 THR A O 1
ATOM 524 N N . VAL A 1 277 ? 42.574 8.846 14.881 1.00 14.86 313 VAL A N 1
ATOM 525 C CA . VAL A 1 277 ? 42.664 7.561 14.207 1.00 14.21 313 VAL A CA 1
ATOM 526 C C . VAL A 1 277 ? 43.206 7.740 12.797 1.00 15.76 313 VAL A C 1
ATOM 527 O O . VAL A 1 277 ? 44.077 6.975 12.358 1.00 15.22 313 VAL A O 1
ATOM 531 N N . SER A 1 278 ? 42.725 8.760 12.067 1.00 14.87 314 SER A N 1
ATOM 532 C CA . SER A 1 278 ? 43.237 9.010 10.720 1.00 15.00 314 SER A CA 1
ATOM 533 C C . SER A 1 278 ? 44.756 9.130 10.718 1.00 14.96 314 SER A C 1
ATOM 534 O O . SER A 1 278 ? 45.440 8.532 9.877 1.00 15.84 314 SER A O 1
ATOM 537 N N . LEU A 1 279 ? 45.304 9.917 11.645 1.00 13.36 315 LEU A N 1
ATOM 538 C CA . LEU A 1 279 ? 46.748 10.129 11.631 1.00 13.62 315 LEU A CA 1
ATOM 539 C C . LEU A 1 279 ? 47.505 8.845 11.949 1.00 16.37 315 LEU A C 1
ATOM 540 O O . LEU A 1 279 ? 48.504 8.537 11.294 1.00 16.93 315 LEU A O 1
ATOM 545 N N . ALA A 1 280 ? 47.045 8.076 12.944 1.00 15.18 316 ALA A N 1
ATOM 546 C CA . ALA A 1 280 ? 47.742 6.833 13.279 1.00 14.64 316 ALA A CA 1
ATOM 547 C C . ALA A 1 280 ? 47.697 5.836 12.124 1.00 17.28 316 ALA A C 1
ATOM 548 O O . ALA A 1 280 ? 48.673 5.112 11.878 1.00 18.28 316 ALA A O 1
ATOM 550 N N . LEU A 1 281 ? 46.574 5.774 11.406 1.00 15.20 317 LEU A N 1
ATOM 551 C CA . LEU A 1 281 ? 46.530 4.965 10.187 1.00 16.93 317 LEU A CA 1
ATOM 552 C C . LEU A 1 281 ? 47.514 5.487 9.146 1.00 18.27 317 LEU A C 1
ATOM 553 O O . LEU A 1 281 ? 48.271 4.714 8.541 1.00 19.67 317 LEU A O 1
ATOM 558 N N . ASP A 1 282 ? 47.509 6.805 8.920 1.00 15.21 318 ASP A N 1
ATOM 559 C CA . ASP A 1 282 ? 48.332 7.395 7.873 1.00 16.71 318 ASP A CA 1
ATOM 560 C C . ASP A 1 282 ? 49.817 7.207 8.158 1.00 21.49 318 ASP A C 1
ATOM 561 O O . ASP A 1 282 ? 50.619 7.035 7.230 1.00 23.01 318 ASP A O 1
ATOM 566 N N . LEU A 1 283 ? 50.205 7.258 9.433 1.00 19.34 319 LEU A N 1
ATOM 567 C CA . LEU A 1 283 ? 51.592 7.041 9.829 1.00 20.08 319 LEU A CA 1
ATOM 568 C C . LEU A 1 283 ? 51.947 5.567 9.926 1.00 22.99 319 LEU A C 1
ATOM 569 O O . LEU A 1 283 ? 53.093 5.248 10.270 1.00 24.53 319 LEU A O 1
ATOM 574 N N . HIS A 1 284 ? 51.000 4.673 9.627 1.00 20.04 320 HIS A N 1
ATOM 575 C CA . HIS A 1 284 ? 51.193 3.226 9.677 1.00 22.68 320 HIS A CA 1
ATOM 576 C C . HIS A 1 284 ? 51.450 2.723 11.095 1.00 24.01 320 HIS A C 1
ATOM 577 O O . HIS A 1 284 ? 52.013 1.640 11.275 1.00 27.54 320 HIS A O 1
ATOM 584 N N . ARG A 1 285 ? 51.034 3.484 12.117 1.00 18.95 321 ARG A N 1
ATOM 585 C CA . ARG A 1 285 ? 51.198 3.025 13.497 1.00 17.32 321 ARG A CA 1
ATOM 586 C C . ARG A 1 285 ? 50.187 1.943 13.857 1.00 18.23 321 ARG A C 1
ATOM 587 O O . ARG A 1 285 ? 50.488 1.050 14.661 1.00 22.11 321 ARG A O 1
ATOM 595 N N . VAL A 1 286 ? 48.986 2.024 13.295 1.00 19.50 322 VAL A N 1
ATOM 596 C CA . VAL A 1 286 ? 47.941 1.030 13.490 1.00 17.41 322 VAL A CA 1
ATOM 597 C C . VAL A 1 286 ? 47.296 0.769 12.139 1.00 20.22 322 VAL A C 1
ATOM 598 O O . VAL A 1 286 ? 47.488 1.515 11.176 1.00 18.34 322 VAL A O 1
ATOM 602 N N . THR A 1 287 ? 46.502 -0.294 12.090 1.00 20.81 323 THR A N 1
ATOM 603 C CA . THR A 1 287 ? 45.645 -0.603 10.952 1.00 20.30 323 THR A CA 1
ATOM 604 C C . THR A 1 287 ? 44.212 -0.653 11.461 1.00 17.92 323 THR A C 1
ATOM 605 O O . THR A 1 287 ? 43.999 -0.666 12.682 1.00 19.19 323 THR A O 1
ATOM 609 N N . PRO A 1 288 ? 43.204 -0.710 10.586 1.00 17.61 324 PRO A N 1
ATOM 610 C CA . PRO A 1 288 ? 41.825 -0.723 11.097 1.00 16.55 324 PRO A CA 1
ATOM 611 C C . PRO A 1 288 ? 41.519 -1.891 12.016 1.00 17.72 324 PRO A C 1
ATOM 612 O O . PRO A 1 288 ? 40.655 -1.763 12.895 1.00 18.81 324 PRO A O 1
ATOM 616 N N . ASN A 1 289 ? 42.199 -3.028 11.862 1.00 17.63 325 ASN A N 1
ATOM 617 C CA . ASN A 1 289 ? 41.901 -4.175 12.710 1.00 18.12 325 ASN A CA 1
ATOM 618 C C . ASN A 1 289 ? 42.918 -4.385 13.823 1.00 19.79 325 ASN A C 1
ATOM 619 O O . ASN A 1 289 ? 42.876 -5.424 14.489 1.00 21.89 325 ASN A O 1
ATOM 624 N N . THR A 1 290 ? 43.823 -3.432 14.035 1.00 18.42 326 THR A N 1
ATOM 625 C CA . THR A 1 290 ? 44.665 -3.453 15.225 1.00 18.85 326 THR A CA 1
ATOM 626 C C . THR A 1 290 ? 43.802 -3.470 16.480 1.00 20.30 326 THR A C 1
ATOM 627 O O . THR A 1 290 ? 42.819 -2.735 16.580 1.00 20.34 326 THR A O 1
ATOM 631 N N . LEU A 1 291 ? 44.174 -4.319 17.438 1.00 19.47 327 LEU A N 1
ATOM 632 C CA . LEU A 1 291 ? 43.434 -4.398 18.694 1.00 20.46 327 LEU A CA 1
ATOM 633 C C . LEU A 1 291 ? 43.927 -3.344 19.675 1.00 20.76 327 LEU A C 1
ATOM 634 O O . LEU A 1 291 ? 45.132 -3.096 19.795 1.00 24.03 327 LEU A O 1
ATOM 639 N N . VAL A 1 292 ? 42.980 -2.734 20.386 1.00 20.00 328 VAL A N 1
ATOM 640 C CA . VAL A 1 292 ? 43.242 -1.718 21.401 1.00 19.11 328 VAL A CA 1
ATOM 641 C C . VAL A 1 292 ? 42.496 -2.141 22.658 1.00 20.65 328 VAL A C 1
ATOM 642 O O . VAL A 1 292 ? 41.266 -2.283 22.630 1.00 22.98 328 VAL A O 1
ATOM 646 N N . GLU A 1 293 ? 43.228 -2.334 23.750 1.00 21.30 329 GLU A N 1
ATOM 647 C CA . GLU A 1 293 ? 42.645 -2.808 25.001 1.00 23.96 329 GLU A CA 1
ATOM 648 C C . GLU A 1 293 ? 42.117 -1.619 25.794 1.00 24.31 329 GLU A C 1
ATOM 649 O O . GLU A 1 293 ? 42.899 -0.763 26.220 1.00 25.81 329 GLU A O 1
ATOM 655 N N . THR A 1 294 ? 40.799 -1.565 25.999 1.00 23.47 330 THR A N 1
ATOM 656 C CA . THR A 1 294 ? 40.229 -0.528 26.849 1.00 20.42 330 THR A CA 1
ATOM 657 C C . THR A 1 294 ? 39.661 -1.066 28.157 1.00 26.00 330 THR A C 1
ATOM 658 O O . THR A 1 294 ? 39.252 -0.264 29.007 1.00 26.81 330 THR A O 1
ATOM 662 N N . GLY A 1 295 ? 39.632 -2.386 28.345 1.00 27.77 331 GLY A N 1
ATOM 663 C CA . GLY A 1 295 ? 39.268 -2.963 29.631 1.00 29.19 331 GLY A CA 1
ATOM 664 C C . GLY A 1 295 ? 37.891 -2.541 30.105 1.00 28.16 331 GLY A C 1
ATOM 665 O O . GLY A 1 295 ? 36.925 -2.485 29.335 1.00 27.50 331 GLY A O 1
ATOM 666 N N . ASN A 1 296 ? 37.795 -2.231 31.400 1.00 26.33 332 ASN A N 1
ATOM 667 C CA . ASN A 1 296 ? 36.521 -1.872 32.008 1.00 28.86 332 ASN A CA 1
ATOM 668 C C . ASN A 1 296 ? 36.191 -0.386 31.875 1.00 26.75 332 ASN A C 1
ATOM 669 O O . ASN A 1 296 ? 35.348 0.115 32.622 1.00 28.17 332 ASN A O 1
ATOM 674 N N . GLY A 1 297 ? 36.822 0.327 30.943 1.00 25.32 333 GLY A N 1
ATOM 675 C CA . GLY A 1 297 ? 36.492 1.725 30.753 1.00 25.09 333 GLY A CA 1
ATOM 676 C C . GLY A 1 297 ? 37.093 2.676 31.758 1.00 26.96 333 GLY A C 1
ATOM 677 O O . GLY A 1 297 ? 36.620 3.807 31.883 1.00 26.13 333 GLY A O 1
ATOM 678 N N . HIS A 1 298 ? 38.123 2.252 32.484 1.00 26.49 334 HIS A N 1
ATOM 679 C CA . HIS A 1 298 ? 38.875 3.121 33.375 1.00 26.97 334 HIS A CA 1
ATOM 680 C C . HIS A 1 298 ? 40.345 2.984 33.025 1.00 35.24 334 HIS A C 1
ATOM 681 O O . HIS A 1 298 ? 40.846 1.865 32.881 1.00 32.65 334 HIS A O 1
ATOM 688 N N . PHE A 1 299 ? 41.027 4.116 32.883 1.00 28.57 335 PHE A N 1
ATOM 689 C CA . PHE A 1 299 ? 42.445 4.138 32.561 1.00 26.59 335 PHE A CA 1
ATOM 690 C C . PHE A 1 299 ? 43.104 5.256 33.358 1.00 25.91 335 PHE A C 1
ATOM 691 O O . PHE A 1 299 ? 42.453 6.235 33.732 1.00 32.07 335 PHE A O 1
ATOM 699 N N . VAL A 1 300 ? 44.395 5.093 33.641 1.00 31.57 336 VAL A N 1
ATOM 700 C CA . VAL A 1 300 ? 45.172 6.111 34.336 1.00 33.43 336 VAL A CA 1
ATOM 701 C C . VAL A 1 300 ? 46.418 6.403 33.517 1.00 34.88 336 VAL A C 1
ATOM 702 O O . VAL A 1 300 ? 47.143 5.481 33.130 1.00 37.20 336 VAL A O 1
ATOM 706 N N . LEU A 1 301 ? 46.655 7.682 33.242 1.00 33.40 337 LEU A N 1
ATOM 707 C CA . LEU A 1 301 ? 47.814 8.123 32.474 1.00 33.09 337 LEU A CA 1
ATOM 708 C C . LEU A 1 301 ? 48.492 9.232 33.258 1.00 35.76 337 LEU A C 1
ATOM 709 O O . LEU A 1 301 ? 47.900 10.296 33.466 1.00 38.45 337 LEU A O 1
ATOM 714 N N . ASP A 1 302 ? 49.724 8.977 33.698 1.00 40.17 338 ASP A N 1
ATOM 715 C CA . ASP A 1 302 ? 50.480 9.933 34.505 1.00 42.21 338 ASP A CA 1
ATOM 716 C C . ASP A 1 302 ? 49.649 10.442 35.680 1.00 45.75 338 ASP A C 1
ATOM 717 O O . ASP A 1 302 ? 49.607 11.638 35.972 1.00 48.52 338 ASP A O 1
ATOM 722 N N . GLY A 1 303 ? 48.967 9.518 36.354 1.00 44.27 339 GLY A N 1
ATOM 723 C CA . GLY A 1 303 ? 48.154 9.848 37.502 1.00 43.89 339 GLY A CA 1
ATOM 724 C C . GLY A 1 303 ? 46.780 10.404 37.199 1.00 47.20 339 GLY A C 1
ATOM 725 O O . GLY A 1 303 ? 45.987 10.583 38.132 1.00 47.74 339 GLY A O 1
ATOM 726 N N . ALA A 1 304 ? 46.465 10.682 35.934 1.00 44.79 340 ALA A N 1
ATOM 727 C CA . ALA A 1 304 ? 45.162 11.274 35.664 1.00 43.77 340 ALA A CA 1
ATOM 728 C C . ALA A 1 304 ? 44.201 10.233 35.107 1.00 39.08 340 ALA A C 1
ATOM 729 O O . ALA A 1 304 ? 44.613 9.348 34.347 1.00 33.94 340 ALA A O 1
ATOM 731 N N . PRO A 1 305 ? 42.925 10.311 35.475 1.00 37.96 341 PRO A N 1
ATOM 732 C CA . PRO A 1 305 ? 41.965 9.307 35.015 1.00 36.32 341 PRO A CA 1
ATOM 733 C C . PRO A 1 305 ? 41.418 9.643 33.639 1.00 32.05 341 PRO A C 1
ATOM 734 O O . PRO A 1 305 ? 41.044 10.783 33.347 1.00 32.60 341 PRO A O 1
ATOM 738 N N . ILE A 1 306 ? 41.374 8.625 32.787 1.00 28.15 342 ILE A N 1
ATOM 739 C CA . ILE A 1 306 ? 40.727 8.702 31.488 1.00 25.23 342 ILE A CA 1
ATOM 740 C C . ILE A 1 306 ? 39.621 7.657 31.484 1.00 27.87 342 ILE A C 1
ATOM 741 O O . ILE A 1 306 ? 39.849 6.509 31.882 1.00 29.27 342 ILE A O 1
ATOM 746 N N . THR A 1 307 ? 38.421 8.059 31.068 1.00 26.41 343 THR A N 1
ATOM 747 C CA . THR A 1 307 ? 37.216 7.282 31.322 1.00 24.06 343 THR A CA 1
ATOM 748 C C . THR A 1 307 ? 36.394 7.119 30.051 1.00 21.83 343 THR A C 1
ATOM 749 O O . THR A 1 307 ? 36.213 8.081 29.296 1.00 24.06 343 THR A O 1
ATOM 753 N N . ASP A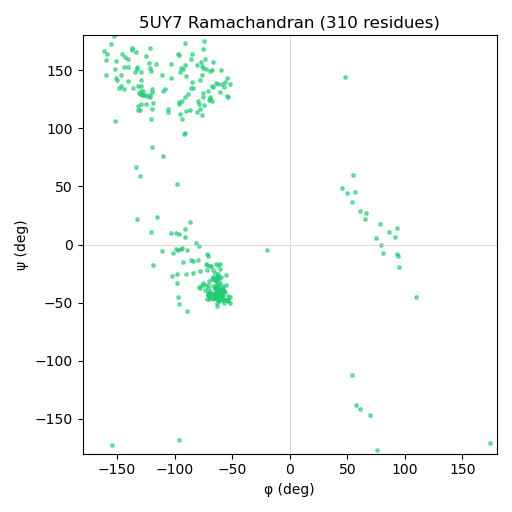 1 308 ? 35.893 5.902 29.821 1.00 21.95 344 ASP A N 1
ATOM 754 C CA . ASP A 1 308 ? 34.899 5.646 28.788 1.00 22.94 344 ASP A CA 1
ATOM 755 C C . ASP A 1 308 ? 33.504 5.625 29.403 1.00 27.27 344 ASP A C 1
ATOM 756 O O . ASP A 1 308 ? 33.341 5.518 30.621 1.00 28.28 344 ASP A O 1
ATOM 761 N N . ASP A 1 309 ? 32.491 5.730 28.538 1.00 29.15 345 ASP A N 1
ATOM 762 C CA . ASP A 1 309 ? 31.106 5.717 29.009 1.00 31.62 345 ASP A CA 1
ATOM 763 C C . ASP A 1 309 ? 30.669 4.340 29.479 1.00 31.54 345 ASP A C 1
ATOM 764 O O . ASP A 1 309 ? 29.659 4.225 30.181 1.00 34.35 345 ASP A O 1
ATOM 769 N N . ALA A 1 310 ? 31.395 3.298 29.093 1.00 27.70 346 ALA A N 1
ATOM 770 C CA . ALA A 1 310 ? 31.116 1.938 29.521 1.00 30.27 346 ALA A CA 1
ATOM 771 C C . ALA A 1 310 ? 32.428 1.171 29.487 1.00 31.78 346 ALA A C 1
ATOM 772 O O . ALA A 1 310 ? 33.476 1.721 29.136 1.00 29.92 346 ALA A O 1
ATOM 774 N N . GLY A 1 311 ? 32.369 -0.105 29.859 1.00 28.32 347 GLY A N 1
ATOM 775 C CA . GLY A 1 311 ? 33.523 -0.979 29.741 1.00 28.51 347 GLY A CA 1
ATOM 776 C C . GLY A 1 311 ? 33.534 -1.718 28.416 1.00 30.05 347 GLY A C 1
ATOM 777 O O . GLY A 1 311 ? 32.910 -2.775 28.284 1.00 31.61 347 GLY A O 1
ATOM 778 N N . PHE A 1 312 ? 34.246 -1.182 27.428 1.00 24.97 348 PHE A N 1
ATOM 779 C CA . PHE A 1 312 ? 34.156 -1.702 26.071 1.00 23.21 348 PHE A CA 1
ATOM 780 C C . PHE A 1 312 ? 35.095 -2.869 25.804 1.00 28.55 348 PHE A C 1
ATOM 781 O O . PHE A 1 312 ? 34.939 -3.547 24.781 1.00 28.04 348 PHE A O 1
ATOM 789 N N . GLY A 1 313 ? 36.060 -3.120 26.685 1.00 25.02 349 GLY A N 1
ATOM 790 C CA . GLY A 1 313 ? 36.938 -4.251 26.492 1.00 28.07 349 GLY A CA 1
ATOM 791 C C . GLY A 1 313 ? 37.884 -4.060 25.317 1.00 22.82 349 GLY A C 1
ATOM 792 O O . GLY A 1 313 ? 38.335 -2.954 25.009 1.00 22.88 349 GLY A O 1
ATOM 793 N N . THR A 1 314 ? 38.189 -5.173 24.652 1.00 23.90 350 THR A N 1
ATOM 794 C CA . THR A 1 314 ? 39.091 -5.152 23.511 1.00 23.69 350 THR A CA 1
ATOM 795 C C . THR A 1 314 ? 38.336 -4.680 22.277 1.00 24.79 350 THR A C 1
ATOM 796 O O . THR A 1 314 ? 37.308 -5.263 21.912 1.00 28.46 350 THR A O 1
ATOM 800 N N . LEU A 1 315 ? 38.839 -3.624 21.645 1.00 21.31 351 LEU A N 1
ATOM 801 C CA . LEU A 1 315 ? 38.239 -3.058 20.448 1.00 18.50 351 LEU A CA 1
ATOM 802 C C . LEU A 1 315 ? 39.250 -3.088 19.312 1.00 20.55 351 LEU A C 1
ATOM 803 O O . LEU A 1 315 ? 40.461 -3.029 19.539 1.00 24.63 351 LEU A O 1
ATOM 808 N N . THR A 1 316 ? 38.753 -3.176 18.085 1.00 18.43 352 THR A N 1
ATOM 809 C CA . THR A 1 316 ? 39.620 -2.797 16.979 1.00 16.44 352 THR A CA 1
ATOM 810 C C . THR A 1 316 ? 39.729 -1.280 16.935 1.00 17.84 352 THR A C 1
ATOM 811 O O . THR A 1 316 ? 38.974 -0.559 17.588 1.00 19.67 352 THR A O 1
ATOM 815 N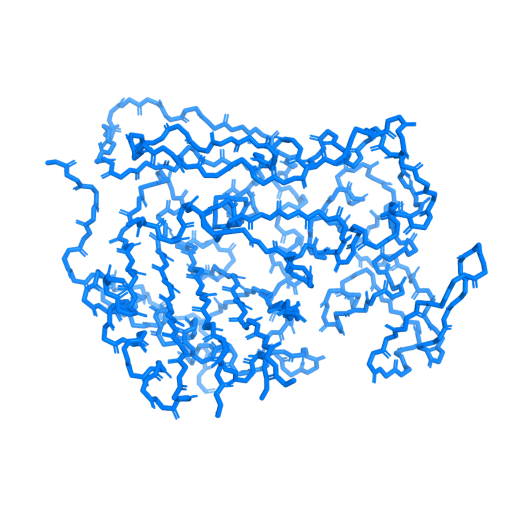 N . VAL A 1 317 ? 40.673 -0.789 16.127 1.00 17.37 353 VAL A N 1
ATOM 816 C CA . VAL A 1 317 ? 40.754 0.651 15.894 1.00 14.63 353 VAL A CA 1
ATOM 817 C C . VAL A 1 317 ? 39.427 1.171 15.356 1.00 16.34 353 VAL A C 1
ATOM 818 O O . VAL A 1 317 ? 38.947 2.229 15.773 1.00 16.77 353 VAL A O 1
ATOM 822 N N . GLY A 1 318 ? 38.790 0.418 14.456 1.00 17.99 354 GLY A N 1
ATOM 823 C CA . GLY A 1 318 ? 37.462 0.808 14.003 1.00 18.62 354 GLY A CA 1
ATOM 824 C C . GLY A 1 318 ? 36.461 0.851 15.143 1.00 20.58 354 GLY A C 1
ATOM 825 O O . GLY A 1 318 ? 35.637 1.771 15.229 1.00 19.95 354 GLY A O 1
ATOM 826 N N . GLY A 1 319 ? 36.542 -0.129 16.049 1.00 17.48 355 GLY A N 1
ATOM 827 C CA . GLY A 1 319 ? 35.665 -0.140 17.211 1.00 18.27 355 GLY A CA 1
ATOM 828 C C . GLY A 1 319 ? 35.882 1.042 18.134 1.00 19.98 355 GLY A C 1
ATOM 829 O O . GLY A 1 319 ? 34.947 1.492 18.804 1.00 19.88 355 GLY A O 1
ATOM 830 N N . VAL A 1 320 ? 37.109 1.565 18.183 1.00 17.06 356 VAL A N 1
ATOM 831 C CA . VAL A 1 320 ? 37.376 2.752 18.993 1.00 16.49 356 VAL A CA 1
ATOM 832 C C . VAL A 1 320 ? 36.560 3.936 18.490 1.00 17.77 356 VAL A C 1
ATOM 833 O O . VAL A 1 320 ? 36.028 4.719 19.283 1.00 18.59 356 VAL A O 1
ATOM 837 N N . ILE A 1 321 ? 36.417 4.065 17.166 1.00 18.08 357 ILE A N 1
ATOM 838 C CA . ILE A 1 321 ? 35.557 5.103 16.606 1.00 18.65 357 ILE A CA 1
ATOM 839 C C . ILE A 1 321 ? 34.090 4.769 16.845 1.00 19.13 357 ILE A C 1
ATOM 840 O O . ILE A 1 321 ? 33.311 5.619 17.287 1.00 17.52 357 ILE A O 1
ATOM 845 N N . GLN A 1 322 ? 33.698 3.518 16.569 1.00 16.45 358 GLN A N 1
ATOM 846 C CA . GLN A 1 322 ? 32.311 3.091 16.756 1.00 16.67 358 GLN A CA 1
ATOM 847 C C . GLN A 1 322 ? 31.796 3.388 18.164 1.00 17.57 358 GLN A C 1
ATOM 848 O O . GLN A 1 322 ? 30.667 3.868 18.335 1.00 18.15 358 GLN A O 1
ATOM 854 N N . LYS A 1 323 ? 32.600 3.092 19.184 1.00 17.72 359 LYS A N 1
ATOM 855 C CA . LYS A 1 323 ? 32.185 3.223 20.578 1.00 16.23 359 LYS A CA 1
ATOM 856 C C . LYS A 1 323 ? 32.556 4.568 21.189 1.00 17.53 359 LYS A C 1
ATOM 857 O O . LYS A 1 323 ? 32.206 4.825 22.352 1.00 20.77 359 LYS A O 1
ATOM 863 N N . SER A 1 324 ? 33.249 5.424 20.437 1.00 16.31 360 SER A N 1
ATOM 864 C CA . SER A 1 324 ? 33.651 6.751 20.903 1.00 19.03 360 SER A CA 1
ATOM 865 C C . SER A 1 324 ? 34.481 6.655 22.181 1.00 16.42 360 SER A C 1
ATOM 866 O O . SER A 1 324 ? 34.292 7.415 23.128 1.00 18.96 360 SER A O 1
ATOM 869 N N . SER A 1 325 ? 35.441 5.728 22.181 1.00 17.21 361 SER A N 1
ATOM 870 C CA . SER A 1 325 ? 36.228 5.442 23.378 1.00 17.00 361 SER A CA 1
ATOM 871 C C . SER A 1 325 ? 37.310 6.504 23.584 1.00 17.50 361 SER A C 1
ATOM 872 O O . SER A 1 325 ? 38.166 6.701 22.714 1.00 17.18 361 SER A O 1
ATOM 875 N N . ASN A 1 326 ? 37.273 7.190 24.734 1.00 18.72 362 ASN A N 1
ATOM 876 C CA . ASN A 1 326 ? 38.374 8.076 25.118 1.00 17.95 362 ASN A CA 1
ATOM 877 C C . ASN A 1 326 ? 39.655 7.298 25.361 1.00 19.03 362 ASN A C 1
ATOM 878 O O . ASN A 1 326 ? 40.746 7.758 25.001 1.00 18.78 362 ASN A O 1
ATOM 883 N N . ILE A 1 327 ? 39.545 6.148 26.026 1.00 17.13 363 ILE A N 1
ATOM 884 C CA . ILE A 1 327 ? 40.728 5.343 26.324 1.00 17.29 363 ILE A CA 1
ATOM 885 C C . ILE A 1 327 ? 41.359 4.829 25.037 1.00 18.73 363 ILE A C 1
ATOM 886 O O . ILE A 1 327 ? 42.589 4.840 24.881 1.00 18.86 363 ILE A O 1
ATOM 891 N N . GLY A 1 328 ? 40.532 4.366 24.097 1.00 16.54 364 GLY A N 1
ATOM 892 C CA . GLY A 1 328 ? 41.069 3.903 22.827 1.00 17.16 364 GLY A CA 1
ATOM 893 C C . GLY A 1 328 ? 41.741 5.016 22.048 1.00 16.80 364 GLY A C 1
ATOM 894 O O . GLY A 1 328 ? 42.803 4.818 21.448 1.00 18.39 364 GLY A O 1
ATOM 895 N N . ALA A 1 329 ? 41.123 6.202 22.033 1.00 15.41 365 ALA A N 1
ATOM 896 C CA . ALA A 1 329 ? 41.751 7.342 21.372 1.00 16.72 365 ALA A CA 1
ATOM 897 C C . ALA A 1 329 ? 43.090 7.672 22.016 1.00 17.95 365 ALA A C 1
ATOM 898 O O . ALA A 1 329 ? 44.075 7.950 21.319 1.00 19.26 365 ALA A O 1
ATOM 900 N N . THR A 1 330 ? 43.143 7.635 23.352 1.00 17.12 366 THR A N 1
ATOM 901 C CA . THR A 1 330 ? 44.377 7.932 24.070 1.00 16.76 366 THR A CA 1
ATOM 902 C C . THR A 1 330 ? 45.471 6.937 23.716 1.00 19.68 366 THR A C 1
ATOM 903 O O . THR A 1 330 ? 46.608 7.327 23.435 1.00 20.38 366 THR A O 1
ATOM 907 N N . LYS A 1 331 ? 45.149 5.642 23.736 1.00 18.51 367 LYS A N 1
ATOM 908 C CA . LYS A 1 331 ? 46.196 4.652 23.500 1.00 17.56 367 LYS A CA 1
ATOM 909 C C . LYS A 1 331 ? 46.710 4.735 22.070 1.00 19.55 367 LYS A C 1
ATOM 910 O O . LYS A 1 331 ? 47.912 4.560 21.825 1.00 21.07 367 LYS A O 1
ATOM 916 N N . ILE A 1 332 ? 45.820 5.024 21.119 1.00 18.43 368 ILE A N 1
ATOM 917 C CA . ILE A 1 332 ? 46.249 5.247 19.744 1.00 16.10 368 ILE A CA 1
ATOM 918 C C . ILE A 1 332 ? 47.108 6.505 19.656 1.00 17.37 368 ILE A C 1
ATOM 919 O O . ILE A 1 332 ? 48.156 6.516 18.999 1.00 18.84 368 ILE A O 1
ATOM 924 N N . ALA A 1 333 ? 46.703 7.572 20.351 1.00 15.53 369 ALA A N 1
ATOM 925 C CA . ALA A 1 333 ? 47.498 8.796 20.345 1.00 19.16 369 ALA A CA 1
ATOM 926 C C . ALA A 1 333 ? 48.897 8.567 20.897 1.00 21.87 369 ALA A C 1
ATOM 927 O O . ALA A 1 333 ? 49.850 9.219 20.453 1.00 21.60 369 ALA A O 1
ATOM 929 N N . MET A 1 334 ? 49.047 7.657 21.861 1.00 19.41 370 MET A N 1
ATOM 930 C CA . MET A 1 334 ? 50.358 7.438 22.462 1.00 20.39 370 MET A CA 1
ATOM 931 C C . MET A 1 334 ? 51.339 6.737 21.526 1.00 24.44 370 MET A C 1
ATOM 932 O O . MET A 1 334 ? 52.529 6.675 21.850 1.00 27.92 370 MET A O 1
ATOM 937 N N . THR A 1 335 ? 50.878 6.226 20.381 1.00 21.76 371 THR A N 1
ATOM 938 C CA . THR A 1 335 ? 51.777 5.726 19.352 1.00 22.90 371 THR A CA 1
ATOM 939 C C . THR A 1 335 ? 52.384 6.841 18.517 1.00 23.06 371 THR A C 1
ATOM 940 O O . THR A 1 335 ? 53.188 6.553 17.628 1.00 23.79 371 THR A O 1
ATOM 944 N N . MET A 1 336 ? 52.026 8.099 18.778 1.00 21.16 372 MET A N 1
ATOM 945 C CA . MET A 1 336 ? 52.482 9.216 17.964 1.00 21.16 372 MET A CA 1
ATOM 946 C C . MET A 1 336 ? 53.163 10.262 18.833 1.00 23.87 372 MET A C 1
ATOM 947 O O . MET A 1 336 ? 53.034 10.264 20.059 1.00 23.78 372 MET A O 1
ATOM 952 N N . ARG A 1 337 ? 53.939 11.127 18.178 1.00 22.62 373 ARG A N 1
ATOM 953 C CA . ARG A 1 337 ? 54.679 12.191 18.840 1.00 22.55 373 ARG A CA 1
ATOM 954 C C . ARG A 1 337 ? 53.864 13.476 18.822 1.00 23.35 373 ARG A C 1
ATOM 955 O O . ARG A 1 337 ? 53.061 13.691 17.913 1.00 23.60 373 ARG A O 1
ATOM 957 N N . PRO A 1 338 ? 54.070 14.345 19.814 1.00 23.88 374 PRO A N 1
ATOM 958 C CA . PRO A 1 338 ? 53.392 15.653 19.794 1.00 24.43 374 PRO A CA 1
ATOM 959 C C . PRO A 1 338 ? 53.576 16.409 18.490 1.00 23.40 374 PRO A C 1
ATOM 960 O O . PRO A 1 338 ? 52.600 16.943 17.947 1.00 24.50 374 PRO A O 1
ATOM 964 N N . GLU A 1 339 ? 54.803 16.451 17.960 1.00 26.48 375 GLU A N 1
ATOM 965 C CA . GLU A 1 339 ? 55.035 17.161 16.706 1.00 25.30 375 GLU A CA 1
ATOM 966 C C . GLU A 1 339 ? 54.194 16.580 15.574 1.00 24.29 375 GLU A C 1
ATOM 967 O O . GLU A 1 339 ? 53.685 17.326 14.729 1.00 25.04 375 GLU A O 1
ATOM 973 N N . GLU A 1 340 ? 54.027 15.254 15.545 1.00 22.17 376 GLU A N 1
ATOM 974 C CA . GLU A 1 340 ? 53.227 14.629 14.494 1.00 22.17 376 GLU A CA 1
ATOM 975 C C . GLU A 1 340 ? 51.768 15.047 14.596 1.00 20.30 376 GLU A C 1
ATOM 976 O O . GLU A 1 340 ? 51.136 15.400 13.592 1.00 21.65 376 GLU A O 1
ATOM 982 N N . MET A 1 341 ? 51.213 15.018 15.807 1.00 19.26 377 MET A N 1
ATOM 983 C CA . MET A 1 341 ? 49.812 15.380 15.971 1.00 21.37 377 MET A CA 1
ATOM 984 C C . MET A 1 341 ? 49.598 16.871 15.727 1.00 20.10 377 MET A C 1
ATOM 985 O O . MET A 1 341 ? 48.608 17.265 15.099 1.00 20.99 377 MET A O 1
ATOM 990 N N . TRP A 1 342 ? 50.523 17.710 16.200 1.00 21.00 378 TRP A N 1
ATOM 991 C CA . TRP A 1 342 ? 50.410 19.147 15.960 1.00 19.91 378 TRP A CA 1
ATOM 992 C C . TRP A 1 342 ? 50.446 19.462 14.472 1.00 24.48 378 TRP A C 1
ATOM 993 O O . TRP A 1 342 ? 49.674 20.299 13.987 1.00 20.68 378 TRP A O 1
ATOM 1004 N N . ASN A 1 343 ? 51.341 18.819 13.725 1.00 20.28 379 ASN A N 1
ATOM 1005 C CA . ASN A 1 343 ? 51.360 19.069 12.290 1.00 22.61 379 ASN A CA 1
ATOM 1006 C C . ASN A 1 343 ? 50.058 18.637 11.633 1.00 21.57 379 ASN A C 1
ATOM 1007 O O . ASN A 1 343 ? 49.592 19.289 10.692 1.00 20.83 379 ASN A O 1
ATOM 1012 N N . MET A 1 344 ? 49.453 17.545 12.110 1.00 20.58 380 MET A N 1
ATOM 1013 C CA . MET A 1 344 ? 48.162 17.135 11.568 1.00 17.19 380 MET A CA 1
ATOM 1014 C C . MET A 1 344 ? 47.094 18.169 11.890 1.00 16.60 380 MET A C 1
ATOM 1015 O O . MET A 1 344 ? 46.314 18.554 11.015 1.00 17.49 380 MET A O 1
ATOM 1020 N N . TYR A 1 345 ? 47.043 18.631 13.148 1.00 17.97 381 TYR A N 1
ATOM 1021 C CA . TYR A 1 345 ? 46.060 19.652 13.513 1.00 17.73 381 TYR A CA 1
ATOM 1022 C C . TYR A 1 345 ? 46.229 20.901 12.666 1.00 20.04 381 TYR A C 1
ATOM 1023 O O . TYR A 1 345 ? 45.246 21.553 12.286 1.00 18.92 381 TYR A O 1
ATOM 1032 N N . THR A 1 346 ? 47.476 21.271 12.393 1.00 19.10 382 THR A N 1
ATOM 1033 C CA . THR A 1 346 ? 47.723 22.455 11.585 1.00 20.90 382 THR A CA 1
ATOM 1034 C C . THR A 1 346 ? 47.333 22.218 10.134 1.00 19.32 382 THR A C 1
ATOM 1035 O O . THR A 1 346 ? 46.837 23.133 9.460 1.00 23.27 382 THR A O 1
ATOM 1039 N N . SER A 1 347 ? 47.532 20.994 9.638 1.00 18.81 383 SER A N 1
ATOM 1040 C CA . SER A 1 347 ? 47.189 20.719 8.248 1.00 18.38 383 SER A CA 1
ATOM 1041 C C . SER A 1 347 ? 45.682 20.788 8.015 1.00 17.70 383 SER A C 1
ATOM 1042 O O . SER A 1 347 ? 45.258 21.180 6.922 1.00 20.23 383 SER A O 1
ATOM 1045 N N . ILE A 1 348 ? 44.863 20.469 9.025 1.00 21.32 384 ILE A N 1
ATOM 1046 C CA . ILE A 1 348 ? 43.412 20.573 8.867 1.00 20.69 384 ILE A CA 1
ATOM 1047 C C . ILE A 1 348 ? 42.938 21.962 9.291 1.00 23.22 384 ILE A C 1
ATOM 1048 O O . ILE A 1 348 ? 41.735 22.198 9.458 1.00 22.08 384 ILE A O 1
ATOM 1053 N N . GLY A 1 349 ? 43.874 22.894 9.452 1.00 21.96 385 GLY A N 1
ATOM 1054 C CA . GLY A 1 349 ? 43.529 24.294 9.612 1.00 22.73 385 GLY A CA 1
ATOM 1055 C C . GLY A 1 349 ? 43.219 24.752 11.021 1.00 24.54 385 GLY A C 1
ATOM 1056 O O . GLY A 1 349 ? 42.732 25.880 11.190 1.00 24.14 385 GLY A O 1
ATOM 1057 N N . LEU A 1 350 ? 43.479 23.935 12.036 1.00 23.18 386 LEU A N 1
ATOM 1058 C CA . LEU A 1 350 ? 43.189 24.363 13.398 1.00 20.18 386 LEU A CA 1
ATOM 1059 C C . LEU A 1 350 ? 44.236 25.365 13.870 1.00 21.93 386 LEU A C 1
ATOM 1060 O O . LEU A 1 350 ? 45.386 25.350 13.423 1.00 24.89 386 LEU A O 1
ATOM 1065 N N . GLY A 1 351 ? 43.823 26.250 14.779 1.00 23.02 387 GLY A N 1
ATOM 1066 C CA . GLY A 1 351 ? 44.701 27.292 15.285 1.00 26.25 387 GLY A CA 1
ATOM 1067 C C . GLY A 1 351 ? 44.946 28.431 14.321 1.00 28.90 387 GLY A C 1
ATOM 1068 O O . GLY A 1 351 ? 45.769 29.310 14.616 1.00 34.08 387 GLY A O 1
ATOM 1069 N N . GLN A 1 352 ? 44.271 28.437 13.179 1.00 29.05 388 GLN A N 1
ATOM 1070 C CA . GLN A 1 352 ? 44.475 29.421 12.129 1.00 36.30 388 GLN A CA 1
ATOM 1071 C C . GLN A 1 352 ? 43.118 29.965 11.722 1.00 29.91 388 GLN A C 1
ATOM 1072 O O . GLN A 1 352 ? 42.193 29.194 11.448 1.00 31.86 388 GLN A O 1
ATOM 1078 N N . ALA A 1 353 ? 43.002 31.277 11.666 1.00 32.13 389 ALA A N 1
ATOM 1079 C CA . ALA A 1 353 ? 41.719 31.872 11.345 1.00 30.12 389 ALA A CA 1
ATOM 1080 C C . ALA A 1 353 ? 41.389 31.639 9.877 1.00 29.48 389 ALA A C 1
ATOM 1081 O O . ALA A 1 353 ? 42.239 31.880 9.008 1.00 36.96 389 ALA A O 1
ATOM 1083 N N . PRO A 1 354 ? 40.183 31.180 9.557 1.00 32.26 390 PRO A N 1
ATOM 1084 C CA . PRO A 1 354 ? 39.780 31.094 8.151 1.00 35.26 390 PRO A CA 1
ATOM 1085 C C . PRO A 1 354 ? 39.903 32.450 7.473 1.00 36.52 390 PRO A C 1
ATOM 1086 O O . PRO A 1 354 ? 39.591 33.488 8.060 1.00 36.10 390 PRO A O 1
ATOM 1090 N N . LYS A 1 355 ? 40.383 32.435 6.232 1.00 42.97 391 LYS A N 1
ATOM 1091 C CA . LYS A 1 355 ? 40.522 33.644 5.423 1.00 46.09 391 LYS A CA 1
ATOM 1092 C C . LYS A 1 355 ? 39.489 33.566 4.303 1.00 49.79 391 LYS A C 1
ATOM 1093 O O . LYS A 1 355 ? 39.810 33.283 3.148 1.00 56.68 391 LYS A O 1
ATOM 1095 N N . VAL A 1 356 ? 38.229 33.820 4.658 1.00 39.53 392 VAL A N 1
ATOM 1096 C CA . VAL A 1 356 ? 37.118 33.679 3.730 1.00 43.64 392 VAL A CA 1
ATOM 1097 C C . VAL A 1 356 ? 36.356 34.985 3.541 1.00 47.76 392 VAL A C 1
ATOM 1098 O O . VAL A 1 356 ? 35.283 34.990 2.935 1.00 46.15 392 VAL A O 1
ATOM 1102 N N . GLY A 1 357 ? 36.894 36.096 4.036 1.00 44.48 393 GLY A N 1
ATOM 1103 C CA . GLY A 1 357 ? 36.276 37.384 3.804 1.00 42.58 393 GLY A CA 1
ATOM 1104 C C . GLY A 1 357 ? 35.653 37.987 5.044 1.00 41.71 393 GLY A C 1
ATOM 1105 O O . GLY A 1 357 ? 35.821 39.178 5.312 1.00 40.57 393 GLY A O 1
ATOM 1106 N N . PHE A 1 358 ? 34.927 37.176 5.801 1.00 44.69 394 PHE A N 1
ATOM 1107 C 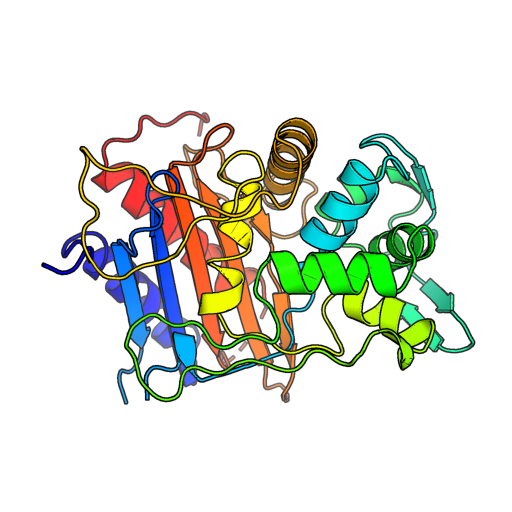CA . PHE A 1 358 ? 34.290 37.658 7.017 1.00 37.61 394 PHE A CA 1
ATOM 1108 C C . PHE A 1 358 ? 35.350 38.164 7.991 1.00 35.15 394 PHE A C 1
ATOM 1109 O O . PHE A 1 358 ? 36.344 37.468 8.231 1.00 37.75 394 PHE A O 1
ATOM 1117 N N . PRO A 1 359 ? 35.185 39.352 8.560 1.00 43.62 395 PRO A N 1
ATOM 1118 C CA . PRO A 1 359 ? 36.190 39.866 9.490 1.00 37.52 395 PRO A CA 1
ATOM 1119 C C . PRO A 1 359 ? 36.082 39.181 10.841 1.00 42.55 395 PRO A C 1
ATOM 1120 O O . PRO A 1 359 ? 35.025 38.678 11.233 1.00 43.72 395 PRO A O 1
ATOM 1124 N N . GLY A 1 360 ? 37.208 39.152 11.545 1.00 44.41 396 GLY A N 1
ATOM 1125 C CA . GLY A 1 360 ? 37.220 38.649 12.905 1.00 47.69 396 GLY A CA 1
ATOM 1126 C C . GLY A 1 360 ? 36.914 37.175 13.038 1.00 39.59 396 GLY A C 1
ATOM 1127 O O . GLY A 1 360 ? 36.406 36.750 14.081 1.00 44.17 396 GLY A O 1
ATOM 1128 N N . ALA A 1 361 ? 37.201 36.377 12.010 1.00 33.69 397 ALA A N 1
ATOM 1129 C CA . ALA A 1 361 ? 37.064 34.935 12.154 1.00 33.32 397 ALA A CA 1
ATOM 1130 C C . ALA A 1 361 ? 38.054 34.426 13.194 1.00 30.90 397 ALA A C 1
ATOM 1131 O O . ALA A 1 361 ? 39.208 34.863 13.246 1.00 32.59 397 ALA A O 1
ATOM 1133 N N . ALA A 1 362 ? 37.595 33.499 14.031 1.00 25.79 398 ALA A N 1
ATOM 1134 C CA . ALA A 1 362 ? 38.403 33.021 15.143 1.00 27.16 398 ALA A CA 1
ATOM 1135 C C . ALA A 1 362 ? 39.457 32.027 14.677 1.00 26.40 398 ALA A C 1
ATOM 1136 O O . ALA A 1 362 ? 39.208 31.194 13.802 1.00 27.34 398 ALA A O 1
ATOM 1138 N N . ALA A 1 363 ? 40.642 32.113 15.281 1.00 27.96 399 ALA A N 1
ATOM 1139 C CA . ALA A 1 363 ? 41.683 31.132 15.013 1.00 27.58 399 ALA A CA 1
ATOM 1140 C C . ALA A 1 363 ? 41.538 29.880 15.867 1.00 28.79 399 ALA A C 1
ATOM 1141 O O . ALA A 1 363 ? 42.007 28.809 15.464 1.00 24.40 399 ALA A O 1
ATOM 1143 N N . GLY A 1 364 ? 40.891 29.983 17.025 1.00 26.56 400 GLY A N 1
ATOM 1144 C CA . GLY A 1 364 ? 40.921 28.911 17.993 1.00 24.40 400 GLY A CA 1
ATOM 1145 C C . GLY A 1 364 ? 42.251 28.881 18.721 1.00 28.40 400 GLY A C 1
ATOM 1146 O O . GLY A 1 364 ? 43.125 29.731 18.537 1.00 35.49 400 GLY A O 1
ATOM 1147 N N . ARG A 1 365 ? 42.400 27.878 19.581 1.00 24.21 401 ARG A N 1
ATOM 1148 C CA . ARG A 1 365 ? 43.567 27.756 20.443 1.00 27.87 401 ARG A CA 1
ATOM 1149 C C . ARG A 1 365 ? 44.205 26.394 20.221 1.00 28.83 401 ARG A C 1
ATOM 1150 O O . ARG A 1 365 ? 43.551 25.361 20.400 1.00 27.71 401 ARG A O 1
ATOM 1152 N N . LEU A 1 366 ? 45.467 26.400 19.805 1.00 28.41 402 LEU A N 1
ATOM 1153 C CA . LEU A 1 366 ? 46.266 25.187 19.653 1.00 28.31 402 LEU A CA 1
ATOM 1154 C C . LEU A 1 366 ? 47.598 25.448 20.338 1.00 29.54 402 LEU A C 1
ATOM 1155 O O . LEU A 1 366 ? 48.360 26.323 19.911 1.00 33.93 402 LEU A O 1
ATOM 1160 N N . ARG A 1 367 ? 47.877 24.704 21.382 1.00 29.69 403 ARG A N 1
ATOM 1161 C CA . ARG A 1 367 ? 49.098 24.956 22.124 1.00 34.49 403 ARG A CA 1
ATOM 1162 C C . ARG A 1 367 ? 50.317 24.407 21.380 1.00 37.03 403 ARG A C 1
ATOM 1163 O O . ARG A 1 367 ? 50.226 23.389 20.687 1.00 32.13 403 ARG A O 1
ATOM 1171 N N . PRO A 1 368 ? 51.458 25.090 21.484 1.00 33.40 404 PRO A N 1
ATOM 1172 C CA . PRO A 1 368 ? 52.657 24.645 20.762 1.00 34.33 404 PRO A CA 1
ATOM 1173 C C . PRO A 1 368 ? 53.105 23.270 21.230 1.00 28.64 404 PRO A C 1
ATOM 1174 O O . PRO A 1 368 ? 53.132 22.980 22.430 1.00 32.90 404 PRO A O 1
ATOM 1178 N N . TRP A 1 369 ? 53.496 22.429 20.264 1.00 31.10 405 TRP A N 1
ATOM 1179 C CA . TRP A 1 369 ? 53.714 21.017 20.565 1.00 31.67 405 TRP A CA 1
ATOM 1180 C C . TRP A 1 369 ? 54.897 20.796 21.496 1.00 33.00 405 TRP A C 1
ATOM 1181 O O . TRP A 1 369 ? 54.908 19.814 22.243 1.00 37.59 405 TRP A O 1
ATOM 1192 N N . LYS A 1 370 ? 55.894 21.686 21.486 1.00 32.89 406 LYS A N 1
ATOM 1193 C CA . LYS A 1 370 ? 57.002 21.519 22.418 1.00 34.16 406 LYS A CA 1
ATOM 1194 C C . LYS A 1 370 ? 56.550 21.638 23.867 1.00 40.37 406 LYS A C 1
ATOM 1195 O O . LYS A 1 370 ? 57.278 21.211 24.770 1.00 43.53 406 LYS A O 1
ATOM 1201 N N . SER A 1 371 ? 55.366 22.199 24.109 1.00 40.28 407 SER A N 1
ATOM 1202 C CA . SER A 1 371 ? 54.865 22.432 25.457 1.00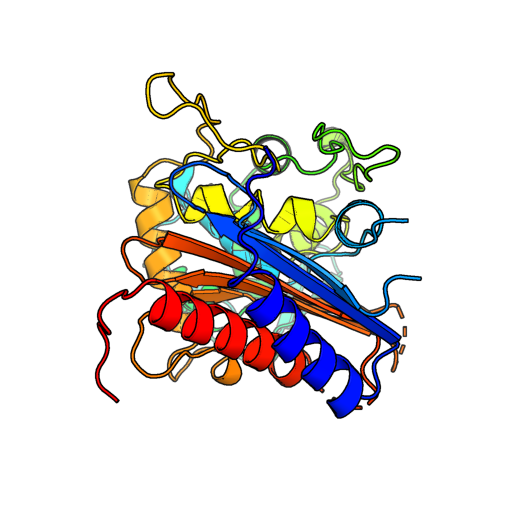 44.20 407 SER A CA 1
ATOM 1203 C C . SER A 1 371 ? 53.880 21.371 25.940 1.00 42.65 407 SER A C 1
ATOM 1204 O O . SER A 1 371 ? 53.443 21.443 27.092 1.00 41.41 407 SER A O 1
ATOM 1207 N N . TRP A 1 372 ? 53.513 20.399 25.101 1.00 37.22 408 TRP A N 1
ATOM 1208 C CA . TRP A 1 372 ? 52.498 19.426 25.490 1.00 37.53 408 TRP A CA 1
ATOM 1209 C C . TRP A 1 372 ? 53.013 18.502 26.584 1.00 37.20 408 TRP A C 1
ATOM 1210 O O . TRP A 1 372 ? 54.070 17.882 26.439 1.00 42.87 408 TRP A O 1
ATOM 1221 N N . ARG A 1 373 ? 52.259 18.397 27.672 1.00 38.40 409 ARG A N 1
ATOM 1222 C CA . ARG A 1 373 ? 52.445 17.277 28.579 1.00 39.89 409 ARG A CA 1
ATOM 1223 C C . ARG A 1 373 ? 51.797 16.037 27.973 1.00 37.16 409 ARG A C 1
ATOM 1224 O O . ARG A 1 373 ? 50.909 16.133 27.126 1.00 31.38 409 ARG A O 1
ATOM 1226 N N . ARG A 1 374 ? 52.261 14.859 28.400 1.00 36.06 410 ARG A N 1
ATOM 1227 C CA . ARG A 1 374 ? 51.713 13.623 27.848 1.00 34.40 410 ARG A CA 1
ATOM 1228 C C . ARG A 1 374 ? 50.206 13.535 28.080 1.00 33.78 410 ARG A C 1
ATOM 1229 O O . ARG A 1 374 ? 49.450 13.115 27.189 1.00 29.44 410 ARG A O 1
ATOM 1237 N N . ILE A 1 375 ? 49.743 13.968 29.254 1.00 35.12 411 ILE A N 1
ATOM 1238 C CA . ILE A 1 375 ? 48.308 13.966 29.516 1.00 31.58 411 ILE A CA 1
ATOM 1239 C C . ILE A 1 375 ? 47.582 14.949 28.601 1.00 30.37 411 ILE A C 1
ATOM 1240 O O . ILE A 1 375 ? 46.419 14.729 28.243 1.00 27.89 411 ILE A O 1
ATOM 1245 N N . GLU A 1 376 ? 48.247 16.034 28.190 1.00 28.06 412 GLU A N 1
ATOM 1246 C CA . GLU A 1 376 ? 47.607 16.987 27.285 1.00 28.26 412 GLU A CA 1
ATOM 1247 C C . GLU A 1 376 ? 47.499 16.425 25.871 1.00 27.01 412 GLU A C 1
ATOM 1248 O O . GLU A 1 376 ? 46.490 16.641 25.184 1.00 25.07 412 GLU A O 1
ATOM 1254 N N . GLN A 1 377 ? 48.527 15.705 25.414 1.00 25.94 413 GLN A N 1
ATOM 1255 C CA . GLN A 1 377 ? 48.398 14.972 24.158 1.00 26.79 413 GLN A CA 1
ATOM 1256 C C . GLN A 1 377 ? 47.222 14.004 24.220 1.00 23.99 413 GLN A C 1
ATOM 1257 O O . GLN A 1 377 ? 46.461 13.870 23.250 1.00 23.80 413 GLN A O 1
ATOM 1263 N N . ALA A 1 378 ? 47.038 13.346 25.370 1.00 24.81 414 ALA A N 1
ATOM 1264 C CA . ALA A 1 378 ? 45.922 12.415 25.524 1.00 23.28 414 ALA A CA 1
ATOM 1265 C C . ALA A 1 378 ? 44.577 13.126 25.411 1.00 21.11 414 ALA A C 1
ATOM 1266 O O . ALA A 1 378 ? 43.711 12.712 24.630 1.00 22.49 414 ALA A O 1
ATOM 1268 N N . THR A 1 379 ? 44.368 14.189 26.191 1.00 24.30 415 THR A N 1
ATOM 1269 C CA . THR A 1 379 ? 43.060 14.840 26.147 1.00 22.51 415 THR A CA 1
ATOM 1270 C C . THR A 1 379 ? 42.772 15.410 24.762 1.00 23.57 415 THR A C 1
ATOM 1271 O O . THR A 1 379 ? 41.628 15.375 24.299 1.00 20.36 415 THR A O 1
ATOM 1275 N N . MET A 1 380 ? 43.797 15.928 24.075 1.00 23.81 416 MET A N 1
ATOM 1276 C CA . MET A 1 380 ? 43.564 16.436 22.725 1.00 20.22 416 MET A CA 1
ATOM 1277 C C . MET A 1 380 ? 43.135 15.322 21.784 1.00 20.15 416 MET A C 1
ATOM 1278 O O . MET A 1 380 ? 42.344 15.564 20.865 1.00 21.13 416 MET A O 1
ATOM 1283 N N . SER A 1 381 ? 43.610 14.093 22.023 1.00 20.11 417 SER A N 1
ATOM 1284 C CA . SER A 1 381 ? 43.236 12.968 21.173 1.00 17.78 417 SER A CA 1
ATOM 1285 C C . SER A 1 381 ? 41.744 12.693 21.224 1.00 17.50 417 SER A C 1
ATOM 1286 O O . SER A 1 381 ? 41.192 12.122 20.276 1.00 19.27 417 SER A O 1
ATOM 1289 N N . TYR A 1 382 ? 41.077 13.077 22.314 1.00 18.62 418 TYR A N 1
ATOM 1290 C CA . TYR A 1 382 ? 39.626 13.005 22.366 1.00 18.52 418 TYR A CA 1
ATOM 1291 C C . TYR A 1 382 ? 38.994 14.387 22.483 1.00 21.22 418 TYR A C 1
ATOM 1292 O O . TYR A 1 382 ? 37.852 14.512 22.933 1.00 21.24 418 TYR A O 1
ATOM 1301 N N . GLY A 1 383 ? 39.706 15.423 22.042 1.00 18.99 419 GLY A N 1
ATOM 1302 C CA . GLY A 1 383 ? 39.083 16.697 21.718 1.00 17.69 419 GLY A CA 1
ATOM 1303 C C . GLY A 1 383 ? 39.035 17.750 22.802 1.00 20.40 419 GLY A C 1
ATOM 1304 O O . GLY A 1 383 ? 38.293 18.727 22.655 1.00 20.78 419 GLY A O 1
ATOM 1305 N N . TYR A 1 384 ? 39.794 17.604 23.879 1.00 19.77 420 TYR A N 1
ATOM 1306 C CA . TYR A 1 384 ? 39.806 18.616 24.921 1.00 24.54 420 TYR A CA 1
ATOM 1307 C C . TYR A 1 384 ? 41.218 19.152 25.091 1.00 24.31 420 TYR A C 1
ATOM 1308 O O . TYR A 1 384 ? 42.197 18.438 24.863 1.00 24.91 420 TYR A O 1
ATOM 1317 N N . GLY A 1 385 ? 41.315 20.422 25.480 1.00 24.04 421 GLY A N 1
ATOM 1318 C CA . GLY A 1 385 ? 42.597 21.095 25.534 1.00 27.54 421 GLY A CA 1
ATOM 1319 C C . GLY A 1 385 ? 42.980 21.829 24.270 1.00 28.06 421 GLY A C 1
ATOM 1320 O O . GLY A 1 385 ? 44.121 22.297 24.164 1.00 28.56 421 GLY A O 1
ATOM 1321 N N . LEU A 1 386 ? 42.077 21.906 23.295 1.00 23.93 422 LEU A N 1
ATOM 1322 C CA . LEU A 1 386 ? 42.201 22.785 22.143 1.00 23.44 422 LEU A CA 1
ATOM 1323 C C . LEU A 1 386 ? 40.811 23.334 21.861 1.00 25.73 422 LEU A C 1
ATOM 1324 O O . LEU A 1 386 ? 39.808 22.761 22.290 1.00 24.75 422 LEU A O 1
ATOM 1329 N N . SER A 1 387 ? 40.747 24.448 21.140 1.00 25.26 423 SER A N 1
ATOM 1330 C CA . SER A 1 387 ? 39.455 25.029 20.791 1.00 25.95 423 SER A CA 1
ATOM 1331 C C . SER A 1 387 ? 39.393 25.295 19.296 1.00 22.37 423 SER A C 1
ATOM 1332 O O . SER A 1 387 ? 40.409 25.575 18.652 1.00 23.11 423 SER A O 1
ATOM 1335 N N . VAL A 1 388 ? 38.177 25.187 18.752 1.00 20.86 424 VAL A N 1
ATOM 1336 C CA . VAL A 1 388 ? 37.912 25.272 17.320 1.00 19.40 424 VAL A CA 1
ATOM 1337 C C . VAL A 1 388 ? 36.589 26.001 17.126 1.00 21.26 424 VAL A C 1
ATOM 1338 O O . VAL A 1 388 ? 35.769 26.082 18.037 1.00 23.11 424 VAL A O 1
ATOM 1342 N N . SER A 1 389 ? 36.371 26.503 15.912 1.00 21.58 425 SER A N 1
ATOM 1343 C CA . SER A 1 389 ? 35.054 26.979 15.504 1.00 19.78 425 SER A CA 1
ATOM 1344 C C . SER A 1 389 ? 34.342 25.872 14.735 1.00 20.36 425 SER A C 1
ATOM 1345 O O . SER A 1 389 ? 34.967 24.933 14.242 1.00 18.73 425 SER A O 1
ATOM 1348 N N . LEU A 1 390 ? 33.016 26.010 14.603 1.00 19.66 426 LEU A N 1
ATOM 1349 C CA . LEU A 1 390 ? 32.286 25.030 13.799 1.00 18.81 426 LEU A CA 1
ATOM 1350 C C . LEU A 1 390 ? 32.730 25.085 12.341 1.00 18.34 426 LEU A C 1
ATOM 1351 O O . LEU A 1 390 ? 32.826 24.044 11.675 1.00 18.11 426 LEU A O 1
ATOM 1356 N N . PHE A 1 391 ? 33.023 26.287 11.837 1.00 18.90 427 PHE A N 1
ATOM 1357 C CA . PHE A 1 391 ? 33.550 26.418 10.483 1.00 19.04 427 PHE A CA 1
ATOM 1358 C C . PHE A 1 391 ? 34.815 25.589 10.313 1.00 21.45 427 PHE A C 1
ATOM 1359 O O . PHE A 1 391 ? 34.966 24.853 9.330 1.00 19.52 427 PHE A O 1
ATOM 1367 N N . GLN A 1 392 ? 35.745 25.701 11.269 1.00 19.13 428 GLN A N 1
ATOM 1368 C CA . GLN A 1 392 ? 36.983 24.936 11.176 1.00 17.21 428 GLN A CA 1
ATOM 1369 C C . GLN A 1 392 ? 36.718 23.435 11.148 1.00 17.26 428 GLN A C 1
ATOM 1370 O O . GLN A 1 392 ? 37.396 22.695 10.427 1.00 17.42 428 GLN A O 1
ATOM 1376 N N . LEU A 1 393 ? 35.753 22.961 11.938 1.00 17.98 429 LEU A N 1
ATOM 1377 C CA . LEU A 1 393 ? 35.448 21.530 11.946 1.00 16.13 429 LEU A CA 1
ATOM 1378 C C . LEU A 1 393 ? 34.832 21.085 10.627 1.00 17.34 429 LEU A C 1
ATOM 1379 O O . LEU A 1 393 ? 35.168 20.012 10.106 1.00 16.53 429 LEU A O 1
ATOM 1384 N N . ALA A 1 394 ? 33.913 21.879 10.081 1.00 15.18 430 ALA A N 1
ATOM 1385 C CA . ALA A 1 394 ? 33.323 21.529 8.793 1.00 13.92 430 ALA A CA 1
ATOM 1386 C C . ALA A 1 394 ? 34.404 21.408 7.728 1.00 18.21 430 ALA A C 1
ATOM 1387 O O . ALA A 1 394 ? 34.441 20.427 6.975 1.00 15.98 430 ALA A O 1
ATOM 1389 N N . ARG A 1 395 ? 35.325 22.377 7.683 1.00 18.36 431 ARG A N 1
ATOM 1390 C CA A ARG A 1 395 ? 36.415 22.323 6.712 0.52 16.16 431 ARG A CA 1
ATOM 1391 C CA B ARG A 1 395 ? 36.407 22.315 6.705 0.48 16.38 431 ARG A CA 1
ATOM 1392 C C . ARG A 1 395 ? 37.305 21.111 6.951 1.00 17.26 431 ARG A C 1
ATOM 1393 O O . ARG A 1 395 ? 37.673 20.400 6.003 1.00 17.24 431 ARG A O 1
ATOM 1408 N N . ALA A 1 396 ? 37.659 20.857 8.214 1.00 15.33 432 ALA A N 1
ATOM 1409 C CA . ALA A 1 396 ? 38.503 19.704 8.523 1.00 16.42 432 ALA A CA 1
ATOM 1410 C C . ALA A 1 396 ? 37.873 18.400 8.043 1.00 17.65 432 ALA A C 1
ATOM 1411 O O . ALA A 1 396 ? 38.572 17.527 7.512 1.00 15.97 432 ALA A O 1
ATOM 1413 N N . TYR A 1 397 ? 36.549 18.249 8.195 1.00 14.29 433 TYR A N 1
ATOM 1414 C CA . TYR A 1 397 ? 35.923 16.992 7.782 1.00 13.56 433 TYR A CA 1
ATOM 1415 C C . TYR A 1 397 ? 35.919 16.818 6.265 1.00 15.23 433 TYR A C 1
ATOM 1416 O O . TYR A 1 397 ? 35.770 15.686 5.789 1.00 13.72 433 TYR A O 1
ATOM 1425 N N . THR A 1 398 ? 36.105 17.897 5.489 1.00 16.25 434 THR A N 1
ATOM 1426 C CA . THR A 1 398 ? 36.225 17.696 4.048 1.00 16.28 434 THR A CA 1
ATOM 1427 C C . THR A 1 398 ? 37.472 16.898 3.717 1.00 16.59 434 THR A C 1
ATOM 1428 O O . THR A 1 398 ? 37.502 16.238 2.683 1.00 17.64 434 THR A O 1
ATOM 1432 N N . ALA A 1 399 ? 38.493 16.917 4.584 1.00 15.86 435 ALA A N 1
ATOM 1433 C CA . ALA A 1 399 ? 39.681 16.113 4.321 1.00 17.87 435 ALA A CA 1
ATOM 1434 C C . ALA A 1 399 ? 39.343 14.634 4.349 1.00 20.12 435 ALA A C 1
ATOM 1435 O O . ALA A 1 399 ? 39.871 13.856 3.552 1.00 18.09 435 ALA A O 1
ATOM 1437 N N . ILE A 1 400 ? 38.449 14.227 5.251 1.00 15.33 436 ILE A N 1
ATOM 1438 C CA . ILE A 1 400 ? 38.054 12.828 5.305 1.00 13.99 436 ILE A CA 1
ATOM 1439 C C . ILE A 1 400 ? 37.106 12.510 4.162 1.00 13.79 436 ILE A C 1
ATOM 1440 O O . ILE A 1 400 ? 37.149 11.419 3.589 1.00 15.88 436 ILE A O 1
ATOM 1445 N N . ALA A 1 401 ? 36.253 13.473 3.795 1.00 14.19 437 ALA A N 1
ATOM 1446 C CA . ALA A 1 401 ? 35.276 13.242 2.735 1.00 14.41 437 ALA A CA 1
ATOM 1447 C C . ALA A 1 401 ? 35.922 13.166 1.359 1.00 18.51 437 ALA A C 1
ATOM 1448 O O . ALA A 1 401 ? 35.528 12.332 0.538 1.00 21.14 437 ALA A O 1
ATOM 1450 N N . HIS A 1 402 ? 36.877 14.050 1.082 1.00 16.55 438 HIS A N 1
ATOM 1451 C CA . HIS A 1 402 ? 37.471 14.232 -0.249 1.00 17.36 438 HIS A CA 1
ATOM 1452 C C . HIS A 1 402 ? 38.793 13.483 -0.371 1.00 22.36 438 HIS A C 1
ATOM 1453 O O . HIS A 1 402 ? 39.825 14.052 -0.724 1.00 20.29 438 HIS A O 1
ATOM 1460 N N . ASP A 1 403 ? 38.775 12.189 -0.039 1.00 19.55 439 ASP A N 1
ATOM 1461 C CA . ASP A 1 403 ? 39.900 11.287 -0.286 1.00 21.69 439 ASP A CA 1
ATOM 1462 C C . ASP A 1 403 ? 41.211 11.801 0.308 1.00 18.09 439 ASP A C 1
ATOM 1463 O O . ASP A 1 403 ? 42.288 11.620 -0.267 1.00 19.89 439 ASP A O 1
ATOM 1468 N N . GLY A 1 404 ? 41.126 12.425 1.477 1.00 15.57 440 GLY A N 1
ATOM 1469 C CA . GLY A 1 404 ? 42.312 12.860 2.183 1.00 16.69 440 GLY A CA 1
ATOM 1470 C C . GLY A 1 404 ? 42.735 14.286 1.908 1.00 16.98 440 GLY A C 1
ATOM 1471 O O . GLY A 1 404 ? 43.626 14.791 2.601 1.00 18.40 440 GLY A O 1
ATOM 1472 N N . GLU A 1 405 ? 42.106 14.964 0.949 1.00 16.89 441 GLU A N 1
ATOM 1473 C CA . GLU A 1 405 ? 42.515 16.304 0.534 1.00 17.66 441 GLU A CA 1
ATOM 1474 C C . GLU A 1 405 ? 41.513 17.313 1.078 1.00 21.21 441 GLU A C 1
ATOM 1475 O O . GLU A 1 405 ? 40.343 17.310 0.682 1.00 21.93 441 GLU A O 1
ATOM 1481 N N . MET A 1 406 ? 41.965 18.166 1.988 1.00 18.86 442 MET A N 1
ATOM 1482 C CA . MET A 1 406 ? 41.096 19.197 2.542 1.00 19.34 442 MET A CA 1
ATOM 1483 C C . MET A 1 406 ? 40.904 20.319 1.533 1.00 23.53 442 MET A C 1
ATOM 1484 O O . MET A 1 406 ? 41.872 20.867 0.998 1.00 22.50 442 MET A O 1
ATOM 1489 N N . MET A 1 407 ? 39.659 20.686 1.304 1.00 22.55 443 MET A N 1
ATOM 1490 C CA . MET A 1 407 ? 39.294 21.658 0.292 1.00 25.35 443 MET A CA 1
ATOM 1491 C C . MET A 1 407 ? 39.294 23.067 0.872 1.00 18.27 443 MET A C 1
ATOM 1492 O O . MET A 1 407 ? 38.951 23.262 2.040 1.00 22.27 443 MET A O 1
ATOM 1497 N N . PRO A 1 408 ? 39.683 24.072 0.089 1.00 21.13 444 PRO A N 1
ATOM 1498 C CA . PRO A 1 408 ? 39.494 25.455 0.538 1.00 23.73 444 PRO A CA 1
ATOM 1499 C C . PRO A 1 408 ? 38.000 25.724 0.583 1.00 24.22 444 PRO A C 1
ATOM 1500 O O . PRO A 1 408 ? 37.296 25.531 -0.411 1.00 27.64 444 PRO A O 1
ATOM 1504 N N . VAL A 1 409 ? 37.511 26.124 1.743 1.00 22.46 445 VAL A N 1
ATOM 1505 C CA . VAL A 1 409 ? 36.084 26.355 1.920 1.00 19.91 445 VAL A CA 1
ATOM 1506 C C . VAL A 1 409 ? 35.800 27.828 1.668 1.00 23.70 445 VAL A C 1
ATOM 1507 O O . VAL A 1 409 ? 36.393 28.704 2.305 1.00 27.58 445 VAL A O 1
ATOM 1511 N N . THR A 1 410 ? 34.900 28.093 0.721 1.00 22.82 446 THR A N 1
ATOM 1512 C CA . THR A 1 410 ? 34.665 29.414 0.163 1.00 25.02 446 THR A CA 1
ATOM 1513 C C . THR A 1 410 ? 33.166 29.659 0.090 1.00 23.83 446 THR A C 1
ATOM 1514 O O . THR A 1 410 ? 32.389 28.723 -0.114 1.00 21.73 446 THR A O 1
ATOM 1518 N N . ILE A 1 411 ? 32.756 30.918 0.245 1.00 21.46 447 ILE A N 1
ATOM 1519 C CA . ILE A 1 411 ? 31.353 31.265 0.048 1.00 21.54 447 ILE A CA 1
ATOM 1520 C C . ILE A 1 411 ? 31.095 31.787 -1.356 1.00 22.89 447 ILE A C 1
ATOM 1521 O O . ILE A 1 411 ? 29.998 32.266 -1.642 1.00 23.35 447 ILE A O 1
ATOM 1526 N N . PHE A 1 412 ? 32.073 31.697 -2.247 1.00 23.81 448 PHE A N 1
ATOM 1527 C CA . PHE A 1 412 ? 31.889 32.135 -3.619 1.00 25.35 448 PHE A CA 1
ATOM 1528 C C . PHE A 1 412 ? 31.886 30.940 -4.561 1.00 25.55 448 PHE A C 1
ATOM 1529 O O . PHE A 1 412 ? 32.584 29.948 -4.333 1.00 24.89 448 PHE A O 1
ATOM 1537 N N . LYS A 1 413 ? 31.085 31.051 -5.620 1.00 28.10 449 LYS A N 1
ATOM 1538 C CA . LYS A 1 413 ? 31.062 30.021 -6.649 1.00 32.16 449 LYS A CA 1
ATOM 1539 C C . LYS A 1 413 ? 32.453 29.854 -7.245 1.00 37.24 449 LYS A C 1
ATOM 1540 O O . LYS A 1 413 ? 33.170 30.832 -7.475 1.00 33.92 449 LYS A O 1
ATOM 1542 N N . THR A 1 414 ? 32.845 28.606 -7.470 1.00 31.44 450 THR A N 1
ATOM 1543 C CA . THR A 1 414 ? 34.138 28.302 -8.060 1.00 33.69 450 THR A CA 1
ATOM 1544 C C . THR A 1 414 ? 34.024 28.221 -9.578 1.00 41.87 450 THR A C 1
ATOM 1545 O O . THR A 1 414 ? 32.957 27.940 -10.129 1.00 42.57 450 THR A O 1
ATOM 1549 N N . ASP A 1 415 ? 35.146 28.473 -10.250 1.00 39.59 451 ASP A N 1
ATOM 1550 C CA . ASP A 1 415 ? 35.226 28.388 -11.705 1.00 44.75 451 ASP A CA 1
ATOM 1551 C C . ASP A 1 415 ? 35.398 26.931 -12.118 1.00 51.82 451 ASP A C 1
ATOM 1552 O O . ASP A 1 415 ? 36.434 26.323 -11.821 1.00 45.31 451 ASP A O 1
ATOM 1557 N N . PRO A 1 416 ? 34.418 26.340 -12.810 1.00 57.02 452 PRO A N 1
ATOM 1558 C CA . PRO A 1 416 ? 34.541 24.921 -13.186 1.00 62.89 452 PRO A CA 1
ATOM 1559 C C . PRO A 1 416 ? 35.718 24.633 -14.101 1.00 65.51 452 PRO A C 1
ATOM 1560 O O . PRO A 1 416 ? 36.123 23.469 -14.212 1.00 67.40 452 PRO A O 1
ATOM 1564 N N . ASN A 1 417 ? 36.285 25.650 -14.751 1.00 63.31 453 ASN A N 1
ATOM 1565 C CA . ASN A 1 417 ? 37.391 25.447 -15.678 1.00 65.43 453 ASN A CA 1
ATOM 1566 C C . ASN A 1 417 ? 38.762 25.584 -15.025 1.00 70.84 453 ASN A C 1
ATOM 1567 O O . ASN A 1 417 ? 39.759 25.162 -15.623 1.00 75.46 453 ASN A O 1
ATOM 1569 N N . GLN A 1 418 ? 38.840 26.154 -13.825 1.00 67.69 454 GLN A N 1
ATOM 1570 C CA . GLN A 1 418 ? 40.102 26.356 -13.127 1.00 61.55 454 GLN A CA 1
ATOM 1571 C C . GLN A 1 418 ? 40.285 25.315 -12.025 1.00 67.25 454 GLN A C 1
ATOM 1572 O O . GLN A 1 418 ? 39.322 24.757 -11.493 1.00 65.04 454 GLN A O 1
ATOM 1574 N N . GLN A 1 419 ? 41.548 25.071 -11.679 1.00 70.11 455 GLN A N 1
ATOM 1575 C CA . GLN A 1 419 ? 41.912 23.988 -10.773 1.00 68.13 455 GLN A CA 1
ATOM 1576 C C . GLN A 1 419 ? 41.820 24.440 -9.320 1.00 62.53 455 GLN A C 1
ATOM 1577 O O . GLN A 1 419 ? 42.292 25.524 -8.964 1.00 66.06 455 GLN A O 1
ATOM 1579 N N . ILE A 1 420 ? 41.223 23.596 -8.486 1.00 56.83 456 ILE A N 1
ATOM 1580 C CA . ILE A 1 420 ? 41.110 23.836 -7.052 1.00 56.60 456 ILE A CA 1
ATOM 1581 C C . ILE A 1 420 ? 42.263 23.109 -6.374 1.00 57.70 456 ILE A C 1
ATOM 1582 O O . ILE A 1 420 ? 42.310 21.875 -6.368 1.00 62.37 456 ILE A O 1
ATOM 1587 N N . THR A 1 421 ? 43.199 23.858 -5.800 1.00 53.87 457 THR A N 1
ATOM 1588 C CA . THR A 1 421 ? 44.293 23.254 -5.052 1.00 53.92 457 THR A CA 1
ATOM 1589 C C . THR A 1 421 ? 43.869 23.111 -3.596 1.00 45.69 457 THR A C 1
ATOM 1590 O O . THR A 1 421 ? 43.621 24.109 -2.911 1.00 45.33 457 THR A O 1
ATOM 1594 N N . GLY A 1 422 ? 43.761 21.869 -3.134 1.00 34.40 458 GLY A N 1
ATOM 1595 C CA . GLY A 1 422 ? 43.544 21.587 -1.737 1.00 26.55 458 GLY A CA 1
ATOM 1596 C C . GLY A 1 422 ? 44.848 21.293 -1.018 1.00 26.06 458 GLY A C 1
ATOM 1597 O O . GLY A 1 422 ? 45.948 21.502 -1.532 1.00 32.89 458 GLY A O 1
ATOM 1598 N N . THR A 1 423 ? 44.708 20.788 0.200 1.00 20.37 459 THR A N 1
ATOM 1599 C CA . THR A 1 423 ? 45.842 20.406 1.033 1.00 20.61 459 THR A CA 1
ATOM 1600 C C . THR A 1 423 ? 45.727 18.918 1.322 1.00 19.37 459 THR A C 1
ATOM 1601 O O . THR A 1 423 ? 44.727 18.473 1.890 1.00 19.52 459 THR A O 1
ATOM 1605 N N . GLN A 1 424 ? 46.742 18.152 0.940 1.00 19.25 460 GLN A N 1
ATOM 1606 C CA . GLN A 1 424 ? 46.696 16.721 1.212 1.00 18.37 460 GLN A CA 1
ATOM 1607 C C . GLN A 1 424 ? 46.995 16.489 2.686 1.00 18.74 460 GLN A C 1
ATOM 1608 O O . GLN A 1 424 ? 48.122 16.714 3.142 1.00 23.23 460 GLN A O 1
ATOM 1614 N N . VAL A 1 425 ? 45.987 16.045 3.425 1.00 15.88 461 VAL A N 1
ATOM 1615 C CA . VAL A 1 425 ? 46.085 15.818 4.864 1.00 17.74 461 VAL A CA 1
ATOM 1616 C C . VAL A 1 425 ? 46.370 14.358 5.176 1.00 17.44 461 VAL A C 1
ATOM 1617 O O . VAL A 1 425 ? 47.231 14.046 6.001 1.00 19.38 461 VAL A O 1
ATOM 1621 N N . PHE A 1 426 ? 45.655 13.450 4.513 1.00 16.13 462 PHE A N 1
ATOM 1622 C CA . PHE A 1 426 ? 45.831 12.010 4.649 1.00 15.28 462 PHE A CA 1
ATOM 1623 C C . PHE A 1 426 ? 45.862 11.398 3.253 1.00 14.99 462 PHE A C 1
ATOM 1624 O O . PHE A 1 426 ? 45.492 12.043 2.269 1.00 16.25 462 PHE A O 1
ATOM 1632 N N . THR A 1 427 ? 46.307 10.144 3.149 1.00 16.42 463 THR A N 1
ATOM 1633 C CA . THR A 1 427 ? 46.202 9.454 1.874 1.00 16.73 463 THR A CA 1
ATOM 1634 C C . THR A 1 427 ? 44.752 9.061 1.612 1.00 17.53 463 THR A C 1
ATOM 1635 O O . THR A 1 427 ? 43.936 9.000 2.536 1.00 18.30 463 THR A O 1
ATOM 1639 N N . PRO A 1 428 ? 44.399 8.812 0.349 1.00 16.73 464 PRO A N 1
ATOM 1640 C CA . PRO A 1 428 ? 43.035 8.337 0.062 1.00 16.92 464 PRO A CA 1
ATOM 1641 C C . PRO A 1 428 ? 42.692 7.053 0.793 1.00 15.80 464 PRO A C 1
ATOM 1642 O O . PRO A 1 428 ? 41.543 6.866 1.207 1.00 18.43 464 PRO A O 1
ATOM 1646 N N . THR A 1 429 ? 43.665 6.152 0.953 1.00 18.37 465 THR A N 1
ATOM 1647 C CA . THR A 1 429 ? 43.396 4.896 1.654 1.00 18.55 465 THR A CA 1
ATOM 1648 C C . THR A 1 429 ? 42.963 5.159 3.087 1.00 17.75 465 THR A C 1
ATOM 1649 O O . THR A 1 429 ? 41.955 4.614 3.563 1.00 18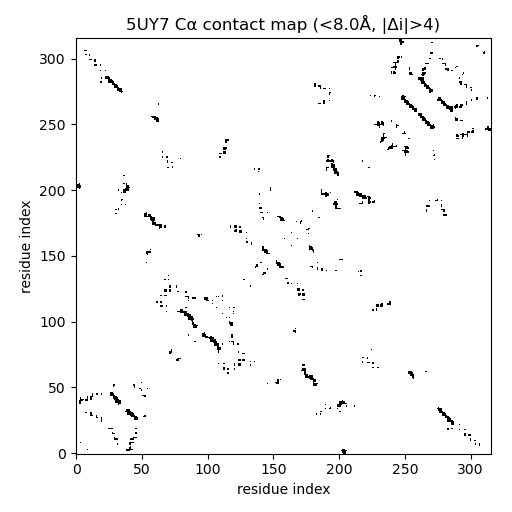.85 465 THR A O 1
ATOM 1653 N N . THR A 1 430 ? 43.699 6.022 3.787 1.00 16.06 466 THR A N 1
ATOM 1654 C CA . THR A 1 430 ? 43.308 6.389 5.146 1.00 15.95 466 THR A CA 1
ATOM 1655 C C . THR A 1 430 ? 41.913 6.988 5.175 1.00 13.29 466 THR A C 1
ATOM 1656 O O . THR A 1 430 ? 41.083 6.612 6.008 1.00 15.41 466 THR A O 1
ATOM 1660 N N . ALA A 1 431 ? 41.638 7.932 4.271 1.00 13.95 467 ALA A N 1
ATOM 1661 C CA . ALA A 1 431 ? 40.340 8.603 4.294 1.00 12.67 467 ALA A CA 1
ATOM 1662 C C . ALA A 1 431 ? 39.213 7.608 4.067 1.00 15.85 467 ALA A C 1
ATOM 1663 O O . ALA A 1 431 ? 38.182 7.664 4.751 1.00 14.63 467 ALA A O 1
ATOM 1665 N N . ARG A 1 432 ? 39.411 6.666 3.144 1.00 15.81 468 ARG A N 1
ATOM 1666 C CA . ARG A 1 432 ? 38.384 5.658 2.877 1.00 13.67 468 ARG A CA 1
ATOM 1667 C C . ARG A 1 432 ? 38.164 4.769 4.093 1.00 16.75 468 ARG A C 1
ATOM 1668 O O . ARG A 1 432 ? 37.017 4.467 4.454 1.00 17.20 468 ARG A O 1
ATOM 1670 N N . GLU A 1 433 ? 39.254 4.357 4.747 1.00 13.68 469 GLU A N 1
ATOM 1671 C CA . GLU A 1 433 ? 39.142 3.534 5.957 1.00 14.63 469 GLU A CA 1
ATOM 1672 C C . GLU A 1 433 ? 38.350 4.253 7.038 1.00 14.78 469 GLU A C 1
ATOM 1673 O O . GLU A 1 433 ? 37.498 3.648 7.703 1.00 15.44 469 GLU A O 1
ATOM 1679 N N . VAL A 1 434 ? 38.601 5.551 7.217 1.00 12.81 470 VAL A N 1
ATOM 1680 C CA . VAL A 1 434 ? 37.909 6.279 8.275 1.00 11.32 470 VAL A CA 1
ATOM 1681 C C . VAL A 1 434 ? 36.451 6.529 7.900 1.00 13.61 470 VAL A C 1
ATOM 1682 O O . VAL A 1 434 ? 35.571 6.477 8.769 1.00 14.56 470 VAL A O 1
ATOM 1686 N N . ARG A 1 435 ? 36.153 6.755 6.618 1.00 14.23 471 ARG A N 1
ATOM 1687 C CA . ARG A 1 435 ? 34.750 6.912 6.233 1.00 13.01 471 ARG A CA 1
ATOM 1688 C C . ARG A 1 435 ? 33.958 5.656 6.574 1.00 14.14 471 ARG A C 1
ATOM 1689 O O . ARG A 1 435 ? 32.817 5.747 7.053 1.00 13.95 471 ARG A O 1
ATOM 1697 N N . THR A 1 436 ? 34.554 4.474 6.346 1.00 13.72 472 THR A N 1
ATOM 1698 C CA . THR A 1 436 ? 33.912 3.222 6.744 1.00 12.89 472 THR A CA 1
ATOM 1699 C C . THR A 1 436 ? 33.644 3.210 8.245 1.00 15.40 472 THR A C 1
ATOM 1700 O O . THR A 1 436 ? 32.551 2.819 8.690 1.00 16.89 472 THR A O 1
ATOM 1704 N N . MET A 1 437 ? 34.617 3.663 9.044 1.00 14.97 473 MET A N 1
ATOM 1705 C CA . MET A 1 437 ? 34.418 3.712 10.490 1.00 14.18 473 MET A CA 1
ATOM 1706 C C . MET A 1 437 ? 33.326 4.705 10.868 1.00 14.45 473 MET A C 1
ATOM 1707 O O . MET A 1 437 ? 32.546 4.454 11.794 1.00 14.67 473 MET A O 1
ATOM 1712 N N . LEU A 1 438 ? 33.258 5.839 10.171 1.00 13.65 474 LEU A N 1
ATOM 1713 C CA . LEU A 1 438 ? 32.244 6.840 10.513 1.00 13.32 474 LEU A CA 1
ATOM 1714 C C . LEU A 1 438 ? 30.830 6.314 10.285 1.00 15.08 474 LEU A C 1
ATOM 1715 O O . LEU A 1 438 ? 29.902 6.722 10.990 1.00 16.05 474 LEU A O 1
ATOM 1720 N N . GLU A 1 439 ? 30.641 5.428 9.303 1.00 13.75 475 GLU A N 1
ATOM 1721 C CA . GLU A 1 439 ? 29.322 4.825 9.113 1.00 14.70 475 GLU A CA 1
ATOM 1722 C C . GLU A 1 439 ? 28.899 4.010 10.326 1.00 16.49 475 GLU A C 1
ATOM 1723 O O . GLU A 1 439 ? 27.700 3.931 10.633 1.00 17.74 475 GLU A O 1
ATOM 1729 N N . THR A 1 440 ? 29.855 3.358 11.010 1.00 17.50 476 THR A N 1
ATOM 1730 C CA . THR A 1 440 ? 29.470 2.516 12.141 1.00 14.80 476 THR A CA 1
ATOM 1731 C C . THR A 1 440 ? 28.948 3.339 13.309 1.00 17.01 476 THR A C 1
ATOM 1732 O O . THR A 1 440 ? 28.253 2.793 14.174 1.00 19.04 476 THR A O 1
ATOM 1736 N N . VAL A 1 441 ? 29.243 4.641 13.331 1.00 16.64 477 VAL A N 1
ATOM 1737 C CA . VAL A 1 441 ? 28.821 5.507 14.430 1.00 17.03 477 VAL A CA 1
ATOM 1738 C C . VAL A 1 441 ? 27.301 5.600 14.498 1.00 18.67 477 VAL A C 1
ATOM 1739 O O . VAL A 1 441 ? 26.720 5.687 15.585 1.00 18.56 477 VAL A O 1
ATOM 1743 N N . VAL A 1 442 ? 26.633 5.598 13.341 1.00 18.10 478 VAL A N 1
ATOM 1744 C CA . VAL A 1 442 ? 25.188 5.802 13.295 1.00 16.59 478 VAL A CA 1
ATOM 1745 C C . VAL A 1 442 ? 24.418 4.499 13.109 1.00 21.49 478 VAL A C 1
ATOM 1746 O O . VAL A 1 442 ? 23.177 4.511 13.172 1.00 23.83 478 VAL A O 1
ATOM 1750 N N . ALA A 1 443 ? 25.114 3.375 12.870 1.00 20.12 479 ALA A N 1
ATOM 1751 C CA . ALA A 1 443 ? 24.525 2.052 12.749 1.00 23.34 479 ALA A CA 1
ATOM 1752 C C . ALA A 1 443 ? 24.346 1.426 14.125 1.00 26.85 479 ALA A C 1
ATOM 1753 O O . ALA A 1 443 ? 24.941 1.883 15.106 1.00 26.94 479 ALA A O 1
ATOM 1755 N N . PRO A 1 444 ? 23.528 0.375 14.244 1.00 26.25 480 PRO A N 1
ATOM 1756 C CA . PRO A 1 444 ? 23.450 -0.339 15.522 1.00 24.31 480 PRO A CA 1
ATOM 1757 C C . PRO A 1 444 ? 24.840 -0.732 15.998 1.00 26.25 480 PRO A C 1
ATOM 1758 O O . PRO A 1 444 ? 25.682 -1.172 15.211 1.00 27.98 480 PRO A O 1
ATOM 1762 N N . GLY A 1 445 ? 25.074 -0.563 17.298 1.00 28.32 481 GLY A N 1
ATOM 1763 C CA . GLY A 1 445 ? 26.380 -0.745 17.888 1.00 28.58 481 GLY A CA 1
ATOM 1764 C C . GLY A 1 445 ? 27.184 0.533 18.019 1.00 26.92 481 GLY A C 1
ATOM 1765 O O . GLY A 1 445 ? 28.133 0.575 18.814 1.00 26.81 481 GLY A O 1
ATOM 1766 N N . GLY A 1 446 ? 26.829 1.572 17.257 1.00 22.73 482 GLY A N 1
ATOM 1767 C CA . GLY A 1 446 ? 27.483 2.860 17.377 1.00 21.27 482 GLY A CA 1
ATOM 1768 C C . GLY A 1 446 ? 26.764 3.741 18.386 1.00 24.11 482 GLY A C 1
ATOM 1769 O O . GLY A 1 446 ? 25.693 3.400 18.878 1.00 29.36 482 GLY A O 1
ATOM 1770 N N . THR A 1 447 ? 27.360 4.897 18.677 1.00 21.79 483 THR A N 1
ATOM 1771 C CA . THR A 1 447 ? 26.863 5.720 19.772 1.00 18.68 483 THR A CA 1
ATOM 1772 C C . THR A 1 447 ? 25.926 6.838 19.335 1.00 20.17 483 THR A C 1
ATOM 1773 O O . THR A 1 447 ? 25.364 7.513 20.206 1.00 24.67 483 THR A O 1
ATOM 1777 N N . SER A 1 448 ? 25.722 7.042 18.034 1.00 20.42 484 SER A N 1
ATOM 1778 C CA . SER A 1 448 ? 24.899 8.150 17.538 1.00 18.64 484 SER A CA 1
ATOM 1779 C C . SER A 1 448 ? 23.859 7.663 16.537 1.00 20.53 484 SER A C 1
ATOM 1780 O O . SER A 1 448 ? 23.797 8.141 15.401 1.00 19.36 484 SER A O 1
ATOM 1783 N N . PRO A 1 449 ? 22.984 6.738 16.939 1.00 21.09 485 PRO A N 1
ATOM 1784 C CA . PRO A 1 449 ? 21.983 6.239 15.986 1.00 22.11 485 PRO A CA 1
ATOM 1785 C C . PRO A 1 449 ? 20.974 7.297 15.567 1.00 22.32 485 PRO A C 1
ATOM 1786 O O . PRO A 1 449 ? 20.363 7.162 14.494 1.00 23.66 485 PRO A O 1
ATOM 1790 N N . ASP A 1 450 ? 20.797 8.350 16.363 1.00 23.53 486 ASP A N 1
ATOM 1791 C CA . ASP A 1 450 ? 19.873 9.423 16.016 1.00 25.77 486 ASP A CA 1
ATOM 1792 C C . ASP A 1 450 ? 20.379 10.283 14.870 1.00 21.87 486 ASP A C 1
ATOM 1793 O O . ASP A 1 450 ? 19.624 11.139 14.383 1.00 23.00 486 ASP A O 1
ATOM 1798 N N . ALA A 1 451 ? 21.621 10.089 14.432 1.00 17.66 487 ALA A N 1
ATOM 1799 C CA . ALA A 1 451 ? 22.148 10.796 13.272 1.00 14.77 487 ALA A CA 1
ATOM 1800 C C . ALA A 1 451 ? 21.996 10.004 11.985 1.00 17.05 487 ALA A C 1
ATOM 1801 O O . ALA A 1 451 ? 22.349 10.511 10.916 1.00 17.97 487 ALA A O 1
ATOM 1803 N N . ALA A 1 452 ? 21.494 8.777 12.060 1.00 16.64 488 ALA A N 1
ATOM 1804 C CA . ALA A 1 452 ? 21.216 8.010 10.858 1.00 17.97 488 ALA A CA 1
ATOM 1805 C C . ALA A 1 452 ? 20.213 8.746 9.976 1.00 16.35 488 ALA A C 1
ATOM 1806 O O . ALA A 1 452 ? 19.345 9.475 10.464 1.00 18.46 488 ALA A O 1
ATOM 1808 N N . VAL A 1 453 ? 20.331 8.519 8.670 1.00 15.75 489 VAL A N 1
ATOM 1809 C CA . VAL A 1 453 ? 19.474 9.136 7.656 1.00 15.07 489 VAL A CA 1
ATOM 1810 C C . VAL A 1 453 ? 18.763 8.033 6.886 1.00 18.22 489 VAL A C 1
ATOM 1811 O O . VAL A 1 453 ? 19.401 7.329 6.087 1.00 17.89 489 VAL A O 1
ATOM 1815 N N . PRO A 1 454 ? 17.461 7.840 7.087 1.00 19.97 490 PRO A N 1
ATOM 1816 C CA . PRO A 1 454 ? 16.751 6.773 6.369 1.00 20.86 490 PRO A CA 1
ATOM 1817 C C . PRO A 1 454 ? 16.963 6.879 4.865 1.00 19.65 490 PRO A C 1
ATOM 1818 O O . PRO A 1 454 ? 16.767 7.942 4.261 1.00 22.66 490 PRO A O 1
ATOM 1822 N N . GLY A 1 455 ? 17.405 5.770 4.267 1.00 20.52 491 GLY A N 1
ATOM 1823 C CA . GLY A 1 455 ? 17.619 5.698 2.837 1.00 22.26 491 GLY A CA 1
ATOM 1824 C C . GLY A 1 455 ? 19.029 5.997 2.364 1.00 20.01 491 GLY A C 1
ATOM 1825 O O . GLY A 1 455 ? 19.321 5.778 1.181 1.00 19.56 491 GLY A O 1
ATOM 1826 N N . TYR A 1 456 ? 19.906 6.496 3.230 1.00 17.17 492 TYR A N 1
ATOM 1827 C CA . TYR A 1 456 ? 21.234 6.918 2.795 1.00 17.81 492 TYR A CA 1
ATOM 1828 C C . TYR A 1 456 ? 22.295 6.433 3.762 1.00 19.02 492 TYR A C 1
ATOM 1829 O O . TYR A 1 456 ? 22.151 6.589 4.977 1.00 21.29 492 TYR A O 1
ATOM 1838 N N . ARG A 1 457 ? 23.381 5.895 3.217 1.00 15.49 493 ARG A N 1
ATOM 1839 C CA . ARG A 1 457 ? 24.567 5.669 4.026 1.00 13.87 493 ARG A CA 1
ATOM 1840 C C . ARG A 1 457 ? 25.212 6.998 4.379 1.00 13.99 493 ARG A C 1
ATOM 1841 O O . ARG A 1 457 ? 25.538 7.784 3.485 1.00 16.53 493 ARG A O 1
ATOM 1849 N N . VAL A 1 458 ? 25.400 7.247 5.678 1.00 13.13 494 VAL A N 1
ATOM 1850 C CA . VAL A 1 458 ? 26.028 8.471 6.167 1.00 13.12 494 VAL A CA 1
ATOM 1851 C C . VAL A 1 458 ? 26.996 8.105 7.284 1.00 14.20 494 VAL A C 1
ATOM 1852 O O . VAL A 1 458 ? 27.012 6.979 7.782 1.00 16.12 494 VAL A O 1
ATOM 1856 N N . GLY A 1 459 ? 27.810 9.079 7.685 1.00 14.69 495 GLY A N 1
ATOM 1857 C CA . GLY A 1 459 ? 28.664 8.877 8.842 1.00 13.35 495 GLY A CA 1
ATOM 1858 C C . GLY A 1 459 ? 29.100 10.216 9.384 1.00 14.26 495 GLY A C 1
ATOM 1859 O O . GLY A 1 459 ? 29.085 11.227 8.675 1.00 15.87 495 GLY A O 1
ATOM 1860 N N . GLY A 1 460 ? 29.495 10.212 10.651 1.00 13.85 496 GLY A N 1
ATOM 1861 C CA . GLY A 1 460 ? 29.928 11.439 11.293 1.00 14.80 496 GLY A CA 1
ATOM 1862 C C . GLY A 1 460 ? 30.181 11.199 12.768 1.00 15.33 496 GLY A C 1
ATOM 1863 O O . GLY A 1 460 ? 30.179 10.058 13.238 1.00 18.32 496 GLY A O 1
ATOM 1864 N N . LYS A 1 461 ? 30.388 12.301 13.490 1.00 13.54 497 LYS A N 1
ATOM 1865 C CA . LYS A 1 461 ? 30.680 12.232 14.916 1.00 15.20 497 LYS A CA 1
ATOM 1866 C C . LYS A 1 461 ? 29.978 13.338 15.680 1.00 19.72 497 LYS A C 1
ATOM 1867 O O . LYS A 1 461 ? 29.929 14.489 15.230 1.00 17.97 497 LYS A O 1
ATOM 1873 N N . SER A 1 462 ? 29.484 12.979 16.859 1.00 19.44 498 SER A N 1
ATOM 1874 C CA A SER A 1 462 ? 28.967 13.937 17.822 0.63 20.41 498 SER A CA 1
ATOM 1875 C CA B SER A 1 462 ? 28.964 13.922 17.832 0.37 20.50 498 SER A CA 1
ATOM 1876 C C . SER A 1 462 ? 30.075 14.371 18.773 1.00 20.12 498 SER A C 1
ATOM 1877 O O . SER A 1 462 ? 31.068 13.664 18.976 1.00 21.48 498 SER A O 1
ATOM 1882 N N . GLY A 1 463 ? 29.894 15.551 19.351 1.00 19.42 499 GLY A N 1
ATOM 1883 C CA . GLY A 1 463 ? 30.800 16.046 20.374 1.00 21.90 499 GLY A CA 1
ATOM 1884 C C . GLY A 1 463 ? 30.046 16.974 21.297 1.00 25.01 499 GLY A C 1
ATOM 1885 O O . GLY A 1 463 ? 29.070 17.615 20.895 1.00 21.08 499 GLY A O 1
ATOM 1886 N N . THR A 1 464 ? 30.494 17.040 22.552 1.00 24.68 500 THR A N 1
ATOM 1887 C CA . THR A 1 464 ? 29.866 17.909 23.538 1.00 27.24 500 THR A CA 1
ATOM 1888 C C . THR A 1 464 ? 30.922 18.767 24.218 1.00 30.04 500 THR A C 1
ATOM 1889 O O . THR A 1 464 ? 31.989 18.275 24.592 1.00 29.24 500 THR A O 1
ATOM 1893 N N . ALA A 1 465 ? 30.620 20.051 24.382 1.00 27.11 501 ALA A N 1
ATOM 1894 C CA . ALA A 1 465 ? 31.487 20.972 25.104 1.00 31.00 501 ALA A CA 1
ATOM 1895 C C . ALA A 1 465 ? 30.710 21.561 26.270 1.00 33.78 501 ALA A C 1
ATOM 1896 O O . ALA A 1 465 ? 29.618 22.099 26.079 1.00 32.33 501 ALA A O 1
ATOM 1898 N N . TYR A 1 466 ? 31.267 21.463 27.468 1.00 36.05 502 TYR A N 1
ATOM 1899 C CA . TYR A 1 466 ? 30.597 21.974 28.653 1.00 41.98 502 TYR A CA 1
ATOM 1900 C C . TYR A 1 466 ? 31.081 23.384 28.963 1.00 48.22 502 TYR A C 1
ATOM 1901 O O . TYR A 1 466 ? 32.227 23.745 28.680 1.00 50.94 502 TYR A O 1
ATOM 1910 N N . LYS A 1 467 ? 30.187 24.186 29.535 1.00 48.66 503 LYS A N 1
ATOM 1911 C CA . LYS A 1 467 ? 30.492 25.579 29.831 1.00 52.48 503 LYS A CA 1
ATOM 1912 C C . LYS A 1 467 ? 31.100 25.735 31.224 1.00 58.08 503 LYS A C 1
ATOM 1913 O O . LYS A 1 467 ? 30.998 24.839 32.063 1.00 60.33 503 LYS A O 1
ATOM 1915 N N . ARG A 1 475 ? 24.825 22.412 33.939 1.00 55.40 511 ARG A N 1
ATOM 1916 C CA . ARG A 1 475 ? 23.821 21.930 32.993 1.00 54.77 511 ARG A CA 1
ATOM 1917 C C . ARG A 1 475 ? 23.954 22.587 31.618 1.00 52.47 511 ARG A C 1
ATOM 1918 O O . ARG A 1 475 ? 23.235 22.231 30.684 1.00 54.07 511 ARG A O 1
ATOM 1920 N N . LYS A 1 476 ? 24.870 23.548 31.497 1.00 53.57 512 LYS A N 1
ATOM 1921 C CA . LYS A 1 476 ? 25.070 24.271 30.246 1.00 34.15 512 LYS A CA 1
ATOM 1922 C C . LYS A 1 476 ? 26.129 23.576 29.401 1.00 35.94 512 LYS A C 1
ATOM 1923 O O . LYS A 1 476 ? 27.247 23.332 29.865 1.00 40.42 512 LYS A O 1
ATOM 1925 N N . TYR A 1 477 ? 25.779 23.272 28.157 1.00 33.56 513 TYR A N 1
ATOM 1926 C CA . TYR A 1 477 ? 26.717 22.627 27.251 1.00 30.65 513 TYR A CA 1
ATOM 1927 C C . TYR A 1 477 ? 26.319 22.936 25.816 1.00 31.13 513 TYR A C 1
ATOM 1928 O O . TYR A 1 477 ? 25.268 23.518 25.547 1.00 29.71 513 TYR A O 1
ATOM 1937 N N . ARG A 1 478 ? 27.180 22.533 24.893 1.00 25.85 514 ARG A N 1
ATOM 1938 C CA . ARG A 1 478 ? 26.955 22.708 23.468 1.00 24.09 514 ARG A CA 1
ATOM 1939 C C . ARG A 1 478 ? 27.038 21.344 22.801 1.00 23.10 514 ARG A C 1
ATOM 1940 O O . ARG A 1 478 ? 28.006 20.608 23.011 1.00 24.06 514 ARG A O 1
ATOM 1948 N N . ALA A 1 479 ? 26.012 20.998 22.027 1.00 20.99 515 ALA A N 1
ATOM 1949 C CA . ALA A 1 479 ? 25.929 19.712 21.351 1.00 21.95 515 ALA A CA 1
ATOM 1950 C C . ALA A 1 479 ? 26.197 19.931 19.871 1.00 20.76 515 ALA A C 1
ATOM 1951 O O . ALA A 1 479 ? 25.438 20.639 19.200 1.00 20.61 515 ALA A O 1
ATOM 1953 N N . SER A 1 480 ? 27.283 19.343 19.364 1.00 20.71 516 SER A N 1
ATOM 1954 C CA . SER A 1 480 ? 27.641 19.501 17.961 1.00 17.66 516 SER A CA 1
ATOM 1955 C C . SER A 1 480 ? 27.735 18.150 17.265 1.00 18.09 516 SER A C 1
ATOM 1956 O O . SER A 1 480 ? 27.931 17.112 17.898 1.00 18.85 516 SER A O 1
ATOM 1959 N N . PHE A 1 481 ? 27.568 18.174 15.943 1.00 16.27 517 PHE A N 1
ATOM 1960 C CA . PHE A 1 481 ? 27.747 16.976 15.130 1.00 15.03 517 PHE A CA 1
ATOM 1961 C C . PHE A 1 481 ? 28.305 17.378 13.773 1.00 17.43 517 PHE A C 1
ATOM 1962 O O . PHE A 1 481 ? 27.829 18.343 13.175 1.00 15.94 517 PHE A O 1
ATOM 1970 N N . VAL A 1 482 ? 29.300 16.639 13.272 1.00 14.61 518 VAL A N 1
ATOM 1971 C CA . VAL A 1 482 ? 29.800 16.869 11.918 1.00 14.14 518 VAL A CA 1
ATOM 1972 C C . VAL A 1 482 ? 29.822 15.541 11.172 1.00 14.93 518 VAL A C 1
ATOM 1973 O O . VAL A 1 482 ? 30.335 14.543 11.687 1.00 16.26 518 VAL A O 1
ATOM 1977 N N . GLY A 1 483 ? 29.285 15.534 9.959 1.00 14.41 519 GLY A N 1
ATOM 1978 C CA . GLY A 1 483 ? 29.232 14.302 9.200 1.00 14.95 519 GLY A CA 1
ATOM 1979 C C . GLY A 1 483 ? 29.190 14.570 7.714 1.00 15.12 519 GLY A C 1
ATOM 1980 O O . GLY A 1 483 ? 29.362 15.702 7.268 1.00 13.46 519 GLY A O 1
ATOM 1981 N N . MET A 1 484 ? 28.981 13.501 6.940 1.00 13.14 520 MET A N 1
ATOM 1982 C CA . MET A 1 484 ? 29.056 13.611 5.483 1.00 14.92 520 MET A CA 1
ATOM 1983 C C . MET A 1 484 ? 28.124 12.578 4.867 1.00 13.48 520 MET A C 1
ATOM 1984 O O . MET A 1 484 ? 27.757 11.595 5.512 1.00 15.10 520 MET A O 1
ATOM 1989 N N . ALA A 1 485 ? 27.713 12.825 3.620 1.00 11.60 521 ALA A N 1
ATOM 1990 C CA . ALA A 1 485 ? 26.692 12.001 2.982 1.00 14.50 521 ALA A CA 1
ATOM 1991 C C . ALA A 1 485 ? 26.793 12.169 1.475 1.00 14.48 521 ALA A C 1
ATOM 1992 O O . ALA A 1 485 ? 27.101 13.264 1.007 1.00 14.56 521 ALA A O 1
ATOM 1994 N N . PRO A 1 486 ? 26.521 11.123 0.692 1.00 14.27 522 PRO A N 1
ATOM 1995 C CA . PRO A 1 486 ? 26.263 9.745 1.103 1.00 15.52 522 PRO A CA 1
ATOM 1996 C C . PRO A 1 486 ? 27.570 8.976 1.075 1.00 20.28 522 PRO A C 1
ATOM 1997 O O . PRO A 1 486 ? 28.443 9.298 0.275 1.00 23.22 522 PRO A O 1
ATOM 2001 N N . MET A 1 487 ? 27.699 7.977 1.901 1.00 14.22 523 MET A N 1
ATOM 2002 C CA . MET A 1 487 ? 28.866 7.125 1.792 1.00 15.60 523 MET A CA 1
ATOM 2003 C C . MET A 1 487 ? 28.655 6.123 0.659 1.00 20.45 523 MET A C 1
ATOM 2004 O O . MET A 1 487 ? 27.511 5.783 0.325 1.00 19.53 523 MET A O 1
ATOM 2009 N N . PRO A 1 488 ? 29.742 5.611 0.056 1.00 19.28 524 PRO A N 1
ATOM 2010 C CA . PRO A 1 488 ? 31.140 5.838 0.446 1.00 19.99 524 PRO A CA 1
ATOM 2011 C C . PRO A 1 488 ? 31.802 7.046 -0.198 1.00 19.79 524 PRO A C 1
ATOM 2012 O O . PRO A 1 488 ? 32.949 7.346 0.147 1.00 20.74 524 PRO A O 1
ATOM 2016 N N . ASN A 1 489 ? 31.112 7.721 -1.119 1.00 17.12 525 ASN A N 1
ATOM 2017 C CA . ASN A 1 489 ? 31.678 8.855 -1.851 1.00 20.66 525 ASN A CA 1
ATOM 2018 C C . ASN A 1 489 ? 30.833 10.091 -1.571 1.00 17.49 525 ASN A C 1
ATOM 2019 O O . ASN A 1 489 ? 29.950 10.450 -2.365 1.00 18.98 525 ASN A O 1
ATOM 2024 N N . PRO A 1 490 ? 31.091 10.788 -0.470 1.00 16.27 526 PRO A N 1
ATOM 2025 C CA . PRO A 1 490 ? 30.157 11.838 -0.054 1.00 13.66 526 PRO A CA 1
ATOM 2026 C C . PRO A 1 490 ? 30.152 13.036 -0.981 1.00 14.10 526 PRO A C 1
ATOM 2027 O O . PRO A 1 490 ? 31.155 13.389 -1.617 1.00 17.50 526 PRO A O 1
ATOM 2031 N N . ARG A 1 491 ? 28.977 13.648 -1.050 1.00 14.45 527 ARG A N 1
ATOM 2032 C CA . ARG A 1 491 ? 28.743 14.876 -1.790 1.00 14.72 527 ARG A CA 1
ATOM 2033 C C . ARG A 1 491 ? 28.788 16.107 -0.906 1.00 16.15 527 ARG A C 1
ATOM 2034 O O . ARG A 1 491 ? 29.212 17.178 -1.368 1.00 17.63 527 ARG A O 1
ATOM 2042 N N . ILE A 1 492 ? 28.352 15.986 0.349 1.00 14.77 528 ILE A N 1
ATOM 2043 C CA . ILE A 1 492 ? 28.293 17.129 1.249 1.00 11.87 528 ILE A CA 1
ATOM 2044 C C . ILE A 1 492 ? 28.906 16.775 2.594 1.00 14.11 528 ILE A C 1
ATOM 2045 O O . ILE A 1 492 ? 28.940 15.612 3.011 1.00 14.80 528 ILE A O 1
ATOM 2050 N N . VAL A 1 493 ? 29.410 17.802 3.264 1.00 14.31 529 VAL A N 1
ATOM 2051 C CA . VAL A 1 493 ? 29.696 17.766 4.689 1.00 14.30 529 VAL A CA 1
ATOM 2052 C C . VAL A 1 493 ? 28.655 18.638 5.363 1.00 13.04 529 VAL A C 1
ATOM 2053 O O . VAL A 1 493 ? 28.354 19.730 4.870 1.00 15.10 529 VAL A O 1
ATOM 2057 N N . VAL A 1 494 ? 28.072 18.142 6.454 1.00 12.87 530 VAL A N 1
ATOM 2058 C CA . VAL A 1 494 ? 27.078 18.885 7.222 1.00 14.11 530 VAL A CA 1
ATOM 2059 C C . VAL A 1 494 ? 27.584 19.028 8.645 1.00 11.78 530 VAL A C 1
ATOM 2060 O O . VAL A 1 494 ? 27.927 18.031 9.288 1.00 14.59 530 VAL A O 1
ATOM 2064 N N . ALA A 1 495 ? 27.590 20.260 9.149 1.00 12.71 531 ALA A N 1
ATOM 2065 C CA . ALA A 1 495 ? 28.061 20.555 10.495 1.00 13.40 531 ALA A CA 1
ATOM 2066 C C . ALA A 1 495 ? 26.965 21.308 11.224 1.00 15.49 531 ALA A C 1
ATOM 2067 O O . ALA A 1 495 ? 26.449 22.300 10.704 1.00 17.03 531 ALA A O 1
ATOM 2069 N N . VAL A 1 496 ? 26.603 20.835 12.418 1.00 14.60 532 VAL A N 1
ATOM 2070 C CA . VAL A 1 496 ? 25.544 21.465 13.197 1.00 16.45 532 VAL A CA 1
ATOM 2071 C C . VAL A 1 496 ? 26.011 21.658 14.633 1.00 16.60 532 VAL A C 1
ATOM 2072 O O . VAL A 1 496 ? 26.837 20.901 15.158 1.00 18.73 532 VAL A O 1
ATOM 2076 N N . SER A 1 497 ? 25.471 22.686 15.273 1.00 15.99 533 SER A N 1
ATOM 2077 C CA . SER A 1 497 ? 25.738 22.892 16.691 1.00 18.93 533 SER A CA 1
ATOM 2078 C C . SER A 1 497 ? 24.522 23.534 17.335 1.00 20.32 533 SER A C 1
ATOM 2079 O O . SER A 1 497 ? 23.940 24.473 16.779 1.00 22.52 533 SER A O 1
ATOM 2082 N N . VAL A 1 498 ? 24.131 23.013 18.495 1.00 19.71 534 VAL A N 1
ATOM 2083 C CA . VAL A 1 498 ? 23.013 23.544 19.267 1.00 18.78 534 VAL A CA 1
ATOM 2084 C C . VAL A 1 498 ? 23.582 23.960 20.613 1.00 20.89 534 VAL A C 1
ATOM 2085 O O . VAL A 1 498 ? 24.083 23.116 21.370 1.00 24.62 534 VAL A O 1
ATOM 2089 N N . ASP A 1 499 ? 23.516 25.256 20.912 1.00 23.99 535 ASP A N 1
ATOM 2090 C CA . ASP A 1 499 ? 24.179 25.819 22.080 1.00 27.01 535 ASP A CA 1
ATOM 2091 C C . ASP A 1 499 ? 23.184 25.913 23.224 1.00 29.25 535 ASP A C 1
ATOM 2092 O O . ASP A 1 499 ? 22.133 26.550 23.088 1.00 30.29 535 ASP A O 1
ATOM 2097 N N . GLU A 1 500 ? 23.521 25.277 24.342 1.00 27.35 536 GLU A N 1
ATOM 2098 C CA . GLU A 1 500 ? 22.729 25.314 25.565 1.00 27.81 536 GLU A CA 1
ATOM 2099 C C . GLU A 1 500 ? 21.269 24.887 25.371 1.00 28.00 536 GLU A C 1
ATOM 2100 O O . GLU A 1 500 ? 20.345 25.654 25.678 1.00 29.66 536 GLU A O 1
ATOM 2106 N N . PRO A 1 501 ? 21.027 23.662 24.910 1.00 29.15 537 PRO A N 1
ATOM 2107 C CA . PRO A 1 501 ? 19.661 23.139 24.914 1.00 31.27 537 PRO A CA 1
ATOM 2108 C C . PRO A 1 501 ? 19.180 22.919 26.335 1.00 37.35 537 PRO A C 1
ATOM 2109 O O . PRO A 1 501 ? 19.965 22.636 27.244 1.00 39.45 537 PRO A O 1
ATOM 2113 N N . THR A 1 502 ? 17.872 23.060 26.525 1.00 39.77 538 THR A N 1
ATOM 2114 C CA . THR A 1 502 ? 17.271 22.861 27.841 1.00 48.78 538 THR A CA 1
ATOM 2115 C C . THR A 1 502 ? 16.023 21.989 27.742 1.00 58.81 538 THR A C 1
ATOM 2116 O O . THR A 1 502 ? 15.876 21.202 26.807 1.00 61.36 538 THR A O 1
ATOM 2120 N N . PHE A 1 507 ? 20.091 14.163 25.263 1.00 59.42 543 PHE A N 1
ATOM 2121 C CA . PHE A 1 507 ? 21.387 14.777 25.533 1.00 57.05 543 PHE A CA 1
ATOM 2122 C C . PHE A 1 507 ? 22.352 14.614 24.362 1.00 52.48 543 PHE A C 1
ATOM 2123 O O . PHE A 1 507 ? 22.385 13.565 23.720 1.00 53.11 543 PHE A O 1
ATOM 2131 N N . GLY A 1 508 ? 23.136 15.661 24.102 1.00 51.69 544 GLY A N 1
ATOM 2132 C CA . GLY A 1 508 ? 24.240 15.601 23.161 1.00 46.80 544 GLY A CA 1
ATOM 2133 C C . GLY A 1 508 ? 23.877 15.110 21.777 1.00 44.64 544 GLY A C 1
ATOM 2134 O O . GLY A 1 508 ? 23.161 15.791 21.035 1.00 34.73 544 GLY A O 1
ATOM 2135 N N . GLY A 1 509 ? 24.370 13.922 21.416 1.00 44.56 545 GLY A N 1
ATOM 2136 C CA . GLY A 1 509 ? 24.052 13.352 20.118 1.00 42.74 545 GLY A CA 1
ATOM 2137 C C . GLY A 1 509 ? 22.567 13.226 19.854 1.00 43.94 545 GLY A C 1
ATOM 2138 O O . GLY A 1 509 ? 22.149 13.230 18.691 1.00 35.87 545 GLY A O 1
ATOM 2139 N N . GLN A 1 510 ? 21.758 13.114 20.913 1.00 37.82 546 GLN A N 1
ATOM 2140 C CA . GLN A 1 510 ? 20.306 13.102 20.768 1.00 34.14 546 GLN A CA 1
ATOM 2141 C C . GLN A 1 510 ? 19.751 14.477 20.411 1.00 36.56 546 GLN A C 1
ATOM 2142 O O . GLN A 1 510 ? 18.601 14.574 19.964 1.00 38.03 546 GLN A O 1
ATOM 2148 N N . VAL A 1 511 ? 20.533 15.532 20.610 1.00 28.38 547 VAL A N 1
ATOM 2149 C CA . VAL A 1 511 ? 20.155 16.886 20.225 1.00 23.89 547 VAL A CA 1
ATOM 2150 C C . VAL A 1 511 ? 20.737 17.255 18.868 1.00 25.04 547 VAL A C 1
ATOM 2151 O O . VAL A 1 511 ? 20.010 17.677 17.968 1.00 24.40 547 VAL A O 1
ATOM 2155 N N . SER A 1 512 ? 22.049 17.056 18.690 1.00 21.95 548 SER A N 1
ATOM 2156 C CA . SER A 1 512 ? 22.716 17.448 17.451 1.00 20.71 548 SER A CA 1
ATOM 2157 C C . SER A 1 512 ? 22.455 16.463 16.316 1.00 19.44 548 SER A C 1
ATOM 2158 O O . SER A 1 512 ? 22.336 16.868 15.156 1.00 18.41 548 SER A O 1
ATOM 2161 N N . GLY A 1 513 ? 22.398 15.171 16.626 1.00 19.73 549 GLY A N 1
ATOM 2162 C CA . GLY A 1 513 ? 22.284 14.144 15.614 1.00 18.90 549 GLY A CA 1
ATOM 2163 C C . GLY A 1 513 ? 21.074 14.287 14.709 1.00 18.21 549 GLY A C 1
ATOM 2164 O O . GLY A 1 513 ? 21.184 14.230 13.480 1.00 17.87 549 GLY A O 1
ATOM 2165 N N . PRO A 1 514 ? 19.888 14.463 15.293 1.00 19.08 550 PRO A N 1
ATOM 2166 C CA . PRO A 1 514 ? 18.693 14.605 14.448 1.00 19.50 550 PRO A CA 1
ATOM 2167 C C . PRO A 1 514 ? 18.723 15.830 13.558 1.00 20.52 550 PRO A C 1
ATOM 2168 O O . PRO A 1 514 ? 18.097 15.814 12.493 1.00 20.35 550 PRO A O 1
ATOM 2172 N N . VAL A 1 515 ? 19.416 16.898 13.968 1.00 20.07 551 VAL A N 1
ATOM 2173 C CA . VAL A 1 515 ? 19.547 18.066 13.103 1.00 19.14 551 VAL A CA 1
ATOM 2174 C C . VAL A 1 515 ? 20.440 17.742 11.914 1.00 16.77 551 VAL A C 1
ATOM 2175 O O . VAL A 1 515 ? 20.132 18.084 10.767 1.00 17.20 551 VAL A O 1
ATOM 2179 N N . PHE A 1 516 ? 21.590 17.111 12.176 1.00 16.19 552 PHE A N 1
ATOM 2180 C CA . PHE A 1 516 ? 22.421 16.621 11.083 1.00 15.36 552 PHE A CA 1
ATOM 2181 C C . PHE A 1 516 ? 21.607 15.737 10.144 1.00 17.01 552 PHE A C 1
ATOM 2182 O O . PHE A 1 516 ? 21.647 15.897 8.914 1.00 14.80 552 PHE A O 1
ATOM 2190 N N . SER A 1 517 ? 20.866 14.788 10.717 1.00 15.90 553 SER A N 1
ATOM 2191 C CA . SER A 1 517 ? 20.135 13.825 9.903 1.00 16.81 553 SER A CA 1
ATOM 2192 C C . SER A 1 517 ? 19.117 14.520 9.012 1.00 16.98 553 SER A C 1
ATOM 2193 O O . SER A 1 517 ? 19.005 14.217 7.819 1.00 17.02 553 SER A O 1
ATOM 2196 N N . ALA A 1 518 ? 18.355 15.450 9.586 1.00 15.70 554 ALA A N 1
ATOM 2197 C CA . ALA A 1 518 ? 17.332 16.150 8.821 1.00 17.03 554 ALA A CA 1
ATOM 2198 C C . ALA A 1 518 ? 17.955 16.967 7.697 1.00 17.99 554 ALA A C 1
ATOM 2199 O O . ALA A 1 518 ? 17.498 16.920 6.551 1.00 16.64 554 ALA A O 1
ATOM 2201 N N . ILE A 1 519 ? 19.015 17.715 7.998 1.00 14.87 555 ILE A N 1
ATOM 2202 C CA . ILE A 1 519 ? 19.615 18.551 6.966 1.00 14.49 555 ILE A CA 1
ATOM 2203 C C . ILE A 1 519 ? 20.262 17.693 5.890 1.00 14.96 555 ILE A C 1
ATOM 2204 O O . ILE A 1 519 ? 20.114 17.964 4.695 1.00 15.20 555 ILE A O 1
ATOM 2209 N N . ALA A 1 520 ? 21.008 16.657 6.294 1.00 15.29 556 ALA A N 1
ATOM 2210 C CA . ALA A 1 520 ? 21.663 15.797 5.313 1.00 14.07 556 ALA A CA 1
ATOM 2211 C C . ALA A 1 520 ? 20.640 15.103 4.419 1.00 16.34 556 ALA A C 1
ATOM 2212 O O . ALA A 1 520 ? 20.774 15.095 3.189 1.00 16.02 556 ALA A O 1
ATOM 2214 N N . GLY A 1 521 ? 19.616 14.503 5.023 1.00 14.45 557 GLY A N 1
ATOM 2215 C CA . GLY A 1 521 ? 18.610 13.809 4.231 1.00 16.33 557 GLY A CA 1
ATOM 2216 C C . GLY A 1 521 ? 17.827 14.744 3.327 1.00 17.06 557 GLY A C 1
ATOM 2217 O O . GLY A 1 521 ? 17.596 14.443 2.148 1.00 16.79 557 GLY A O 1
ATOM 2218 N N . ASP A 1 522 ? 17.400 15.886 3.871 1.00 14.74 558 ASP A N 1
ATOM 2219 C CA . ASP A 1 522 ? 16.647 16.841 3.065 1.00 15.30 558 ASP A CA 1
ATOM 2220 C C . ASP A 1 522 ? 17.487 17.328 1.896 1.00 15.20 558 ASP A C 1
ATOM 2221 O O . ASP A 1 522 ? 16.961 17.542 0.794 1.00 17.47 558 ASP A O 1
ATOM 2226 N N . THR A 1 523 ? 18.788 17.540 2.130 1.00 16.09 559 THR A N 1
ATOM 2227 C CA . THR A 1 523 ? 19.674 18.002 1.064 1.00 15.51 559 THR A CA 1
ATOM 2228 C C . THR A 1 523 ? 19.882 16.922 0.010 1.00 14.11 559 THR A C 1
ATOM 2229 O O . THR A 1 523 ? 19.825 17.217 -1.190 1.00 16.69 559 THR A O 1
ATOM 2233 N N . MET A 1 524 ? 20.127 15.670 0.428 1.00 15.15 560 MET A N 1
ATOM 2234 C CA . MET A 1 524 ? 20.183 14.568 -0.535 1.00 18.64 560 MET A CA 1
ATOM 2235 C C . MET A 1 524 ? 18.947 14.547 -1.425 1.00 16.86 560 MET A C 1
ATOM 2236 O O . MET A 1 524 ? 19.050 14.439 -2.653 1.00 17.89 560 MET A O 1
ATOM 2241 N N . ARG A 1 525 ? 17.759 14.607 -0.818 1.00 15.20 561 ARG A N 1
ATOM 2242 C CA . ARG A 1 525 ? 16.541 14.545 -1.612 1.00 16.18 561 ARG A CA 1
ATOM 2243 C C . ARG A 1 525 ? 16.454 15.726 -2.569 1.00 18.64 561 ARG A C 1
ATOM 2244 O O . ARG A 1 525 ? 16.085 15.558 -3.735 1.00 20.27 561 ARG A O 1
ATOM 2252 N N . ALA A 1 526 ? 16.800 16.928 -2.098 1.00 17.54 562 ALA A N 1
ATOM 2253 C CA . ALA A 1 526 ? 16.663 18.107 -2.945 1.00 17.81 562 ALA A CA 1
ATOM 2254 C C . ALA A 1 526 ? 17.618 18.059 -4.129 1.00 18.33 562 ALA A C 1
ATOM 2255 O O . ALA A 1 526 ? 17.312 18.614 -5.196 1.00 20.60 562 ALA A O 1
ATOM 2257 N N . LEU A 1 527 ? 18.753 17.389 -3.969 1.00 16.52 563 LEU A N 1
ATOM 2258 C CA . LEU A 1 527 ? 19.760 17.247 -5.016 1.00 17.44 563 LEU A CA 1
ATOM 2259 C C . LEU A 1 527 ? 19.566 16.003 -5.868 1.00 18.19 563 LEU A C 1
ATOM 2260 O O . LEU A 1 527 ? 20.426 15.707 -6.705 1.00 21.35 563 LEU A O 1
ATOM 2265 N N . ASN A 1 528 ? 18.464 15.274 -5.675 1.00 16.77 564 ASN A N 1
ATOM 2266 C CA . ASN A 1 528 ? 18.157 14.063 -6.443 1.00 17.21 564 ASN A CA 1
ATOM 2267 C C . ASN A 1 528 ? 19.206 12.976 -6.260 1.00 21.33 564 ASN A C 1
ATOM 2268 O O . ASN A 1 528 ? 19.420 12.161 -7.162 1.00 24.26 564 ASN A O 1
ATOM 2273 N N . VAL A 1 529 ? 19.863 12.948 -5.109 1.00 19.48 565 VAL A N 1
ATOM 2274 C CA . VAL A 1 529 ? 20.794 11.845 -4.841 1.00 19.18 565 VAL A CA 1
ATOM 2275 C C . VAL A 1 529 ? 19.989 10.569 -4.649 1.00 18.44 565 VAL A C 1
ATOM 2276 O O . VAL A 1 529 ? 19.064 10.544 -3.821 1.00 21.79 565 VAL A O 1
ATOM 2280 N N . PRO A 1 530 ? 20.270 9.504 -5.388 1.00 24.45 566 PRO A N 1
ATOM 2281 C CA . PRO A 1 530 ? 19.490 8.284 -5.225 1.00 26.16 566 PRO A CA 1
ATOM 2282 C C . PRO A 1 530 ? 19.755 7.671 -3.863 1.00 19.17 566 PRO A C 1
ATOM 2283 O O . PRO A 1 530 ? 20.911 7.622 -3.416 1.00 23.29 566 PRO A O 1
ATOM 2287 N N . PRO A 1 531 ? 18.711 7.216 -3.174 1.00 23.36 567 PRO A N 1
ATOM 2288 C CA . PRO A 1 531 ? 18.918 6.445 -1.945 1.00 20.12 567 PRO A CA 1
ATOM 2289 C C . PRO A 1 531 ? 19.837 5.268 -2.215 1.00 21.23 567 PRO A C 1
ATOM 2290 O O . PRO A 1 531 ? 19.793 4.655 -3.286 1.00 23.71 567 PRO A O 1
ATOM 2294 N N . ASN A 1 532 ? 20.693 4.959 -1.240 1.00 19.72 568 ASN A N 1
ATOM 2295 C CA . ASN A 1 532 ? 21.607 3.836 -1.401 1.00 20.76 568 ASN A CA 1
ATOM 2296 C C . ASN A 1 532 ? 21.618 2.929 -0.177 1.00 22.71 568 ASN A C 1
ATOM 2297 O O . ASN A 1 532 ? 22.556 2.138 0.001 1.00 23.77 568 ASN A O 1
ATOM 2302 N N . MET A 1 533 ? 20.560 2.969 0.633 1.00 22.85 569 MET A N 1
ATOM 2303 C CA . MET A 1 533 ? 20.434 2.092 1.785 1.00 23.30 569 MET A CA 1
ATOM 2304 C C . MET A 1 533 ? 18.958 1.733 1.908 1.00 24.69 569 MET A C 1
ATOM 2305 O O . MET A 1 533 ? 18.100 2.629 1.812 1.00 28.18 569 MET A O 1
ATOM 2310 N N . PRO A 1 534 ? 18.620 0.465 2.115 1.00 26.97 570 PRO A N 1
ATOM 2311 C CA . PRO A 1 534 ? 17.211 0.101 2.293 1.00 33.70 570 PRO A CA 1
ATOM 2312 C C . PRO A 1 534 ? 16.652 0.686 3.579 1.00 35.11 570 PRO A C 1
ATOM 2313 O O . PRO A 1 534 ? 17.379 0.999 4.524 1.00 32.88 570 PRO A O 1
ATOM 2317 N N . ILE A 1 535 ? 15.330 0.830 3.599 1.00 40.88 571 ILE A N 1
ATOM 2318 C CA . ILE A 1 535 ? 14.619 1.285 4.788 1.00 51.78 571 ILE A CA 1
ATOM 2319 C C . ILE A 1 535 ? 14.257 0.097 5.670 1.00 59.65 571 ILE A C 1
ATOM 2320 O O . ILE A 1 535 ? 15.128 -0.541 6.262 1.00 64.36 571 ILE A O 1
#

Secondary structure (DSSP, 8-state):
-B---HHHHHHHHHHHHHHHHHTT-SEEEEEEEETTT-BEEEEEEES----HHHH-EE--GGGGHHHHHHHHHHTTS--TT-EEE-TTSEEEETTEEEE-SS---EEEHHHHHHHT-HHHHHHHHTTS-HHHHHHHHHHTTTTS---SS-TT----B---GGG--HHHHHHHHTT-S-BEEHHHHHHHHHHHHTTTEEPPPBSB---TTS----EE-S-HHHHHHHHHHHHHHHSTTSS-GGG-BTTB--EEEEEEEE---EEEEEEEEESSSS-SEEEEEEEES---THHHHHHHHHHHHHHHHHHTTPPP-S--

Solvent-accessible surface area: 12605 Å² total; per-residue (Å²): 97,99,11,44,47,98,118,1,52,143,19,0,85,34,31,0,65,56,8,10,98,159,38,66,14,136,10,4,8,0,0,0,0,18,7,176,7,0,28,0,22,0,22,8,20,45,28,114,206,115,38,47,1,1,40,49,64,19,64,1,0,22,0,0,5,0,0,1,0,0,14,0,10,30,56,162,99,12,80,36,116,45,114,11,94,4,43,108,2,128,57,99,13,90,68,30,107,2,69,12,147,53,51,46,25,73,18,46,0,14,8,0,0,44,56,20,0,33,1,0,0,0,67,2,0,61,58,12,45,41,81,50,0,70,74,7,0,39,32,0,7,2,29,78,52,8,105,22,72,66,121,66,16,20,39,25,56,31,87,89,69,170,58,23,46,132,44,53,7,0,32,0,0,23,0,57,38,5,18,0,0,2,1,0,0,0,30,0,0,0,0,0,5,46,70,0,46,19,5,63,8,33,18,112,64,35,85,135,99,60,97,64,112,25,64,108,19,2,68,75,90,4,0,43,50,0,14,87,8,0,29,45,0,14,37,132,40,15,64,4,77,66,0,41,4,95,5,8,76,3,0,0,0,17,4,26,12,139,112,146,44,21,35,0,2,0,0,0,0,0,18,0,63,113,13,108,0,0,0,0,0,1,0,26,56,11,130,121,1,17,112,6,0,0,51,6,0,16,33,0,0,0,44,0,0,132,30,39,131,17,100,94,65,87,126,178